Protein AF-A0A3B3IDF4-F1 (afdb_monomer_lite)

InterPro domains:
  IPR029357 Spermatogenesis-associated protein 7 [PF15244] (29-131)
  IPR029357 Spermatogenesis-associated protein 7 [PTHR14917] (29-187)

Organism: Oryzias latipes (NCBI:txid8090)

Structure (mmCIF, N/CA/C/O backbone):
data_AF-A0A3B3IDF4-F1
#
_entry.id   AF-A0A3B3IDF4-F1
#
loop_
_atom_site.group_PDB
_atom_site.id
_atom_site.type_symbol
_atom_site.label_atom_id
_atom_site.label_alt_id
_atom_site.label_comp_id
_atom_site.label_asym_id
_atom_site.label_entity_id
_atom_site.label_seq_id
_atom_site.pdbx_PDB_ins_code
_atom_site.Cartn_x
_atom_site.Cartn_y
_atom_site.Cartn_z
_atom_site.occupancy
_atom_site.B_iso_or_equiv
_atom_site.auth_seq_id
_atom_site.auth_comp_id
_atom_site.auth_asym_id
_atom_site.auth_atom_id
_atom_site.pdbx_PDB_model_num
ATOM 1 N N . MET A 1 1 ? -30.511 -24.462 45.447 1.00 38.00 1 MET A N 1
ATOM 2 C CA . MET A 1 1 ? -30.300 -23.175 46.145 1.00 38.00 1 MET A CA 1
ATOM 3 C C . MET A 1 1 ? -28.847 -23.154 46.586 1.00 38.00 1 MET A C 1
ATOM 5 O O . MET A 1 1 ? -28.510 -23.875 47.512 1.00 38.00 1 MET A O 1
ATOM 9 N N . SER A 1 2 ? -27.968 -22.481 45.840 1.00 35.25 2 SER A N 1
ATOM 10 C CA . SER A 1 2 ? -26.525 -22.486 46.115 1.00 35.25 2 SER A CA 1
ATOM 11 C C . SER A 1 2 ? -26.160 -21.213 46.875 1.00 35.25 2 SER A C 1
ATOM 13 O O . SER A 1 2 ? -26.518 -20.116 46.453 1.00 35.25 2 SER A O 1
ATOM 15 N N . CYS A 1 3 ? -25.545 -21.381 48.042 1.00 29.75 3 CYS A N 1
ATOM 16 C CA . CYS A 1 3 ? -25.297 -20.333 49.027 1.00 29.75 3 CYS A CA 1
ATOM 17 C C . CYS A 1 3 ? -24.262 -19.302 48.516 1.00 29.75 3 CYS A C 1
ATOM 19 O O . CYS A 1 3 ? -23.152 -19.705 48.161 1.00 29.75 3 CYS A O 1
ATOM 21 N N . PRO A 1 4 ? -24.538 -17.983 48.560 1.00 42.19 4 PRO A N 1
ATOM 22 C CA . PRO A 1 4 ? -23.576 -16.942 48.167 1.00 42.19 4 PRO A CA 1
ATOM 23 C C . PRO A 1 4 ? -22.336 -16.853 49.083 1.00 42.19 4 PRO A C 1
ATOM 25 O O . PRO A 1 4 ? -21.340 -16.236 48.717 1.00 42.19 4 PRO A O 1
ATOM 28 N N . ALA A 1 5 ? -22.343 -17.529 50.239 1.00 43.75 5 ALA A N 1
ATOM 29 C CA . ALA A 1 5 ? -21.214 -17.586 51.173 1.00 43.75 5 ALA A CA 1
ATOM 30 C C . ALA A 1 5 ? -19.982 -18.353 50.639 1.00 43.75 5 ALA A C 1
ATOM 32 O O . ALA A 1 5 ? -18.861 -18.105 51.082 1.00 43.75 5 ALA A O 1
ATOM 33 N N . PHE A 1 6 ? -20.155 -19.263 49.673 1.00 41.47 6 PHE A N 1
ATOM 34 C CA . PHE A 1 6 ? -19.041 -20.073 49.158 1.00 41.47 6 PHE A CA 1
ATOM 35 C C . PHE A 1 6 ? -18.147 -19.319 48.163 1.00 41.47 6 PHE A C 1
ATOM 37 O O . PHE A 1 6 ? -16.936 -19.531 48.152 1.00 41.47 6 PHE A O 1
ATOM 44 N N . LEU A 1 7 ? -18.708 -18.385 47.388 1.00 45.44 7 LEU A N 1
ATOM 45 C CA . LEU A 1 7 ? -17.938 -17.580 46.429 1.00 45.44 7 LEU A CA 1
ATOM 46 C C . LEU A 1 7 ? -17.019 -16.567 47.127 1.00 45.44 7 LEU A C 1
ATOM 48 O O . LEU A 1 7 ? -15.894 -16.344 46.683 1.00 45.44 7 LEU A O 1
ATOM 52 N N . VAL A 1 8 ? -17.444 -16.038 48.278 1.00 51.53 8 VAL A N 1
ATOM 53 C CA . VAL A 1 8 ? -16.621 -15.146 49.112 1.00 51.53 8 VAL A CA 1
ATOM 54 C C . VAL A 1 8 ? -15.438 -15.907 49.730 1.00 51.53 8 VAL A C 1
ATOM 56 O O . VAL A 1 8 ? -14.325 -15.389 49.782 1.00 51.53 8 VAL A O 1
ATOM 59 N N . SER A 1 9 ? -15.634 -17.173 50.119 1.00 43.44 9 SER A N 1
ATOM 60 C CA . SER A 1 9 ? -14.581 -18.013 50.713 1.00 43.44 9 SER A CA 1
ATOM 61 C C . SER A 1 9 ? -13.459 -18.391 49.730 1.00 43.44 9 SER A C 1
ATOM 63 O O . SER A 1 9 ? -12.308 -18.547 50.143 1.00 43.44 9 SER A O 1
ATOM 65 N N . CYS A 1 10 ? -13.761 -18.503 48.431 1.00 43.53 10 CYS A N 1
ATOM 66 C CA . CYS A 1 10 ? -12.761 -18.812 47.403 1.00 43.53 10 CYS A CA 1
ATOM 67 C C . CYS A 1 10 ? -11.895 -17.602 47.020 1.00 43.53 10 CYS A C 1
ATOM 69 O O . CYS A 1 10 ? -10.694 -17.767 46.818 1.00 43.53 10 CYS A O 1
ATOM 71 N N . LEU A 1 11 ? -12.458 -16.389 46.997 1.00 46.00 11 LEU A N 1
ATOM 72 C CA . LEU A 1 11 ? -11.703 -15.160 46.705 1.00 46.00 11 LEU A CA 1
ATOM 73 C C . LEU A 1 11 ? -10.761 -14.744 47.854 1.00 46.00 11 LEU A C 1
ATOM 75 O O . LEU A 1 11 ? -9.728 -14.126 47.616 1.00 46.00 11 LEU A O 1
ATOM 79 N N . LEU A 1 12 ? -11.055 -15.160 49.091 1.00 46.31 12 LEU A N 1
ATOM 80 C CA . LEU A 1 12 ? -10.248 -14.890 50.294 1.00 46.31 12 LEU A CA 1
ATOM 81 C C . LEU A 1 12 ? -8.994 -15.773 50.456 1.00 46.31 12 LEU A C 1
ATOM 83 O O . LEU A 1 12 ? -8.217 -15.554 51.385 1.00 46.31 12 LEU A O 1
ATOM 87 N N . LYS A 1 13 ? -8.778 -16.777 49.596 1.00 46.41 13 LYS A N 1
ATOM 88 C CA . LYS A 1 13 ? -7.632 -17.708 49.697 1.00 46.41 13 LYS A CA 1
ATOM 89 C C . LYS A 1 13 ? -6.514 -17.449 48.684 1.00 46.41 13 LYS A C 1
ATOM 91 O O . LYS A 1 13 ? -5.516 -18.166 48.706 1.00 46.41 13 LYS A O 1
ATOM 96 N N . HIS A 1 14 ? -6.648 -16.436 47.828 1.00 35.94 14 HIS A N 1
ATOM 97 C CA . HIS A 1 14 ? -5.631 -16.126 46.825 1.00 35.94 14 HIS A CA 1
ATOM 98 C C . HIS A 1 14 ? -4.492 -15.276 47.431 1.00 35.94 14 HIS A C 1
ATOM 100 O O . HIS A 1 14 ? -4.764 -14.267 48.088 1.00 35.94 14 HIS A O 1
ATOM 106 N N . PRO A 1 15 ? -3.210 -15.631 47.214 1.00 46.16 15 PRO A N 1
ATOM 107 C CA . PRO A 1 15 ? -2.059 -14.969 47.844 1.00 46.16 15 PRO A CA 1
ATOM 108 C C . PRO A 1 15 ? -1.920 -13.469 47.519 1.00 46.16 15 PRO A C 1
ATOM 110 O O . PRO A 1 15 ? -1.276 -12.747 48.279 1.00 46.16 15 PRO A O 1
ATOM 113 N N . ALA A 1 16 ? -2.574 -12.978 46.461 1.00 42.28 16 ALA A N 1
ATOM 114 C CA . ALA A 1 16 ? -2.578 -11.567 46.067 1.00 42.28 16 ALA A CA 1
ATOM 115 C C . ALA A 1 16 ? -3.358 -10.644 47.032 1.00 42.28 16 ALA A C 1
ATOM 117 O O . ALA A 1 16 ? -3.046 -9.461 47.144 1.00 42.28 16 ALA A O 1
ATOM 118 N N . TYR A 1 17 ? -4.324 -11.168 47.800 1.00 41.19 17 TYR A N 1
ATOM 119 C CA . TYR A 1 17 ? -5.148 -10.346 48.704 1.00 41.19 17 TYR A CA 1
ATOM 120 C C . TYR A 1 17 ? -4.449 -9.991 50.030 1.00 41.19 17 TYR A C 1
ATOM 122 O O . TYR A 1 17 ? -4.909 -9.134 50.786 1.00 41.19 17 TYR A O 1
ATOM 130 N N . ARG A 1 18 ? -3.307 -10.627 50.327 1.00 38.12 18 ARG A N 1
ATOM 131 C CA . ARG A 1 18 ? -2.596 -10.486 51.610 1.00 38.12 18 ARG A CA 1
ATOM 132 C C . ARG A 1 18 ? -1.875 -9.145 51.775 1.00 38.12 18 ARG A C 1
ATOM 134 O O . ARG A 1 18 ? -1.534 -8.777 52.894 1.00 38.12 18 ARG A O 1
ATOM 141 N N . VAL A 1 19 ? -1.660 -8.416 50.679 1.00 44.16 19 VAL A N 1
ATOM 142 C CA . VAL A 1 19 ? -0.999 -7.101 50.680 1.00 44.16 19 VAL A CA 1
ATOM 143 C C . VAL A 1 19 ? -1.978 -5.981 51.054 1.00 44.16 19 VAL A C 1
ATOM 145 O O . VAL A 1 19 ? -1.588 -5.021 51.711 1.00 44.16 19 VAL A O 1
ATOM 148 N N . TYR A 1 20 ? -3.270 -6.131 50.744 1.00 40.69 20 TYR A N 1
ATOM 149 C CA . TYR A 1 20 ? -4.283 -5.098 50.999 1.00 40.69 20 TYR A CA 1
ATOM 150 C C . TYR A 1 20 ? -4.772 -5.025 52.455 1.00 40.69 20 TYR A C 1
ATOM 152 O O . TYR A 1 20 ? -5.356 -4.020 52.860 1.00 40.69 20 TYR A O 1
ATOM 160 N N . GLN A 1 21 ? -4.525 -6.057 53.266 1.00 39.22 21 GLN A N 1
ATOM 161 C CA . GLN A 1 21 ? -5.026 -6.126 54.643 1.00 39.22 21 GLN A CA 1
ATOM 162 C C . GLN A 1 21 ? -4.091 -5.473 55.682 1.00 39.22 21 GLN A C 1
ATOM 164 O O . GLN A 1 21 ? -4.492 -5.307 56.830 1.00 39.22 21 GLN A O 1
ATOM 169 N N . SER A 1 22 ? -2.867 -5.066 55.309 1.00 36.06 22 SER A N 1
ATOM 170 C CA . SER A 1 22 ? -1.910 -4.453 56.252 1.00 36.06 22 SER A CA 1
ATOM 171 C C . SER A 1 22 ? -2.145 -2.958 56.512 1.00 36.06 22 SER A C 1
ATOM 173 O O . SER A 1 22 ? -1.637 -2.434 57.500 1.00 36.06 22 SER A O 1
ATOM 175 N N . LEU A 1 23 ? -2.923 -2.276 55.662 1.00 44.19 23 LEU A N 1
ATOM 176 C CA . LEU A 1 23 ? -3.120 -0.820 55.720 1.00 44.19 23 LEU A CA 1
ATOM 177 C C . LEU A 1 23 ? -4.529 -0.377 56.139 1.00 44.19 23 LEU A C 1
ATOM 179 O O . LEU A 1 23 ? -4.729 0.804 56.393 1.00 44.19 23 LEU A O 1
ATOM 183 N N . ASN A 1 24 ? -5.490 -1.294 56.278 1.00 37.81 24 ASN A N 1
ATOM 184 C CA . ASN A 1 24 ? -6.854 -0.971 56.709 1.00 37.81 24 ASN A CA 1
ATOM 185 C C . ASN A 1 24 ? -7.277 -1.865 57.876 1.00 37.81 24 ASN A C 1
ATOM 187 O O . ASN A 1 24 ? -8.026 -2.829 57.723 1.00 37.81 24 ASN A O 1
ATOM 191 N N . CYS A 1 25 ? -6.785 -1.524 59.066 1.00 34.66 25 CYS A N 1
ATOM 192 C CA . CYS A 1 25 ? -7.287 -2.068 60.320 1.00 34.66 25 CYS A CA 1
ATOM 193 C C . CYS A 1 25 ? -8.643 -1.405 60.623 1.00 34.66 25 CYS A C 1
ATOM 195 O O . CYS A 1 25 ? -8.711 -0.386 61.303 1.00 34.66 25 CYS A O 1
ATOM 197 N N . VAL A 1 26 ? -9.722 -1.950 60.061 1.00 38.19 26 VAL A N 1
ATOM 198 C CA . VAL A 1 26 ? -11.096 -1.616 60.457 1.00 38.19 26 VAL A CA 1
ATOM 199 C C . VAL A 1 26 ? -11.726 -2.890 60.992 1.00 38.19 26 VAL A C 1
ATOM 201 O O . VAL A 1 26 ? -12.181 -3.754 60.245 1.00 38.19 26 VAL A O 1
ATOM 204 N N . THR A 1 27 ? -11.696 -3.035 62.312 1.00 35.91 27 THR A N 1
ATOM 205 C CA . THR A 1 27 ? -12.478 -4.047 63.016 1.00 35.91 27 THR A CA 1
ATOM 206 C C . THR A 1 27 ? -13.915 -3.551 63.102 1.00 35.91 27 THR A C 1
ATOM 208 O O . THR A 1 27 ? -14.181 -2.558 63.776 1.00 35.91 27 THR A O 1
ATOM 211 N N . TRP A 1 28 ? -14.844 -4.230 62.431 1.00 29.06 28 TRP A N 1
ATOM 212 C CA . TRP A 1 28 ? -16.268 -4.047 62.697 1.00 29.06 28 TRP A CA 1
ATOM 213 C C . TRP A 1 28 ? -16.569 -4.638 64.078 1.00 29.06 28 TRP A C 1
ATOM 215 O O . TRP A 1 28 ? -16.553 -5.853 64.256 1.00 29.06 28 TRP A O 1
ATOM 225 N N . THR A 1 29 ? -16.773 -3.776 65.070 1.00 34.22 29 THR A N 1
ATOM 226 C CA . THR A 1 29 ? -17.365 -4.147 66.359 1.00 34.22 29 THR A CA 1
ATOM 227 C C . THR A 1 29 ? -18.880 -4.059 66.235 1.00 34.22 29 THR A C 1
ATOM 229 O O . THR A 1 29 ? -19.434 -2.963 66.162 1.00 34.22 29 THR A O 1
ATOM 232 N N . GLU A 1 30 ? -19.549 -5.209 66.196 1.00 34.59 30 GLU A N 1
ATOM 233 C CA . GLU A 1 30 ? -20.992 -5.303 66.415 1.00 34.59 30 GLU A CA 1
ATOM 234 C C . GLU A 1 30 ? -21.252 -5.460 67.919 1.00 34.59 30 GLU A C 1
ATOM 236 O O . GLU A 1 30 ? -20.940 -6.496 68.504 1.00 34.59 30 GLU A O 1
ATOM 241 N N . ASP A 1 31 ? -21.830 -4.435 68.550 1.00 32.19 31 ASP A N 1
ATOM 242 C CA . ASP A 1 31 ? -22.326 -4.518 69.925 1.00 32.19 31 ASP A CA 1
ATOM 243 C C . ASP A 1 31 ? -23.833 -4.813 69.943 1.00 32.19 31 ASP A C 1
ATOM 245 O O . ASP A 1 31 ? -24.650 -3.957 69.591 1.00 32.19 31 ASP A O 1
ATOM 249 N N . LYS A 1 32 ? -24.210 -5.984 70.477 1.00 30.41 32 LYS A N 1
ATOM 250 C CA . LYS A 1 32 ? -25.180 -6.059 71.585 1.00 30.41 32 LYS A CA 1
ATOM 251 C C . LYS A 1 32 ? -25.160 -7.412 72.313 1.00 30.41 32 LYS A C 1
ATOM 253 O O . LYS A 1 32 ? -25.608 -8.421 71.788 1.00 30.41 32 LYS A O 1
ATOM 258 N N . ALA A 1 33 ? -24.717 -7.310 73.570 1.00 35.72 33 ALA A N 1
ATOM 259 C CA . ALA A 1 33 ? -24.992 -8.125 74.757 1.00 35.72 33 ALA A CA 1
ATOM 260 C C . ALA A 1 33 ? -24.702 -9.639 74.701 1.00 35.72 33 ALA A C 1
ATOM 262 O O . ALA A 1 33 ? -25.440 -10.396 74.084 1.00 35.72 33 ALA A O 1
ATOM 263 N N . ASN A 1 34 ? -23.673 -10.073 75.449 1.00 32.88 34 ASN A N 1
ATOM 264 C CA . ASN A 1 34 ? -23.771 -10.963 76.624 1.00 32.88 34 ASN A CA 1
ATOM 265 C C . ASN A 1 34 ? -22.401 -11.044 77.347 1.00 32.88 34 ASN A C 1
ATOM 267 O O . ASN A 1 34 ? -21.353 -11.019 76.712 1.00 32.88 34 ASN A O 1
ATOM 271 N N . ASN A 1 35 ? -22.436 -11.090 78.684 1.00 30.03 35 ASN A N 1
ATOM 272 C CA . ASN A 1 35 ? -21.323 -11.033 79.651 1.00 30.03 35 ASN A CA 1
ATOM 273 C C . ASN A 1 35 ? -20.046 -11.839 79.311 1.00 30.03 35 ASN A C 1
ATOM 275 O O . ASN A 1 35 ? -20.141 -13.005 78.938 1.00 30.03 35 ASN A O 1
ATOM 279 N N . THR A 1 36 ? -18.864 -11.291 79.653 1.00 31.38 36 THR A N 1
ATOM 280 C CA . THR A 1 36 ? -17.928 -11.766 80.719 1.00 31.38 36 THR A CA 1
ATOM 281 C C . THR A 1 36 ? -16.468 -11.345 80.428 1.00 31.38 36 THR A C 1
ATOM 283 O O . THR A 1 36 ? -15.809 -11.891 79.558 1.00 31.38 36 THR A O 1
ATOM 286 N N . HIS A 1 37 ? -15.989 -10.352 81.184 1.00 30.70 37 HIS A N 1
ATOM 287 C CA . HIS A 1 37 ? -14.655 -10.183 81.797 1.00 30.70 37 HIS A CA 1
ATOM 288 C C . HIS A 1 37 ? -13.363 -10.763 81.136 1.00 30.70 37 HIS A C 1
ATOM 290 O O . HIS A 1 37 ? -13.136 -11.967 81.126 1.00 30.70 37 HIS A O 1
ATOM 296 N N .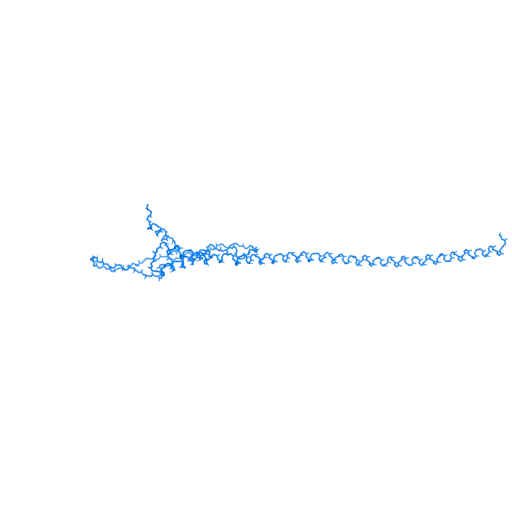 LEU A 1 38 ? -12.442 -9.826 80.830 1.00 30.33 38 LEU A N 1
ATOM 297 C CA . LEU A 1 38 ? -10.961 -9.892 80.734 1.00 30.33 38 LEU A CA 1
ATOM 298 C C . LEU A 1 38 ? -10.268 -10.661 79.591 1.00 30.33 38 LEU A C 1
ATOM 300 O O . LEU A 1 38 ? -10.267 -11.882 79.539 1.00 30.33 38 LEU A O 1
ATOM 304 N N . SER A 1 39 ? -9.412 -9.952 78.845 1.00 28.81 39 SER A N 1
ATOM 305 C CA . SER A 1 39 ? -7.973 -9.759 79.152 1.00 28.81 39 SER A CA 1
ATOM 306 C C . SER A 1 39 ? -7.142 -9.751 77.871 1.00 28.81 39 SER A C 1
ATOM 308 O O . SER A 1 39 ? -7.177 -10.696 77.086 1.00 28.81 39 SER A O 1
ATOM 310 N N . GLY A 1 40 ? -6.340 -8.704 77.682 1.00 36.41 40 GLY A N 1
ATOM 311 C CA . GLY A 1 40 ? -5.372 -8.647 76.594 1.00 36.41 40 GLY A CA 1
ATOM 312 C C . GLY A 1 40 ? -4.284 -9.712 76.722 1.00 36.41 40 GLY A C 1
ATOM 313 O O . GLY A 1 40 ? -3.900 -10.091 77.828 1.00 36.41 40 GLY A O 1
ATOM 314 N N . ARG A 1 41 ? -3.720 -10.132 75.585 1.00 30.64 41 ARG A N 1
ATOM 315 C CA . ARG A 1 41 ? -2.321 -10.571 75.514 1.00 30.64 41 ARG A CA 1
ATOM 316 C C . ARG A 1 41 ? -1.784 -10.577 74.084 1.00 30.64 41 ARG A C 1
ATOM 318 O O . ARG A 1 41 ? -2.256 -11.278 73.200 1.00 30.64 41 ARG A O 1
ATOM 325 N N . LEU A 1 42 ? -0.741 -9.767 73.948 1.00 45.19 42 LEU A N 1
ATOM 326 C CA . LEU A 1 42 ? 0.397 -9.848 73.043 1.00 45.19 42 LEU A CA 1
ATOM 327 C C . LEU A 1 42 ? 0.810 -11.292 72.701 1.00 45.19 42 LEU A C 1
ATOM 329 O O . LEU A 1 42 ? 1.111 -12.063 73.610 1.00 45.19 42 LEU A O 1
ATOM 333 N N . CYS A 1 43 ? 0.990 -11.587 71.410 1.00 29.06 43 CYS A N 1
ATOM 334 C CA . CYS A 1 43 ? 1.795 -12.721 70.949 1.00 29.06 43 CYS A CA 1
ATOM 335 C C . CYS A 1 43 ? 2.911 -12.228 70.021 1.00 29.06 43 CYS A C 1
ATOM 337 O O . CYS A 1 43 ? 2.704 -11.882 68.861 1.00 29.06 43 CYS A O 1
ATOM 339 N N . ARG A 1 44 ? 4.111 -12.172 70.605 1.00 34.12 44 ARG A N 1
ATOM 340 C CA . ARG A 1 44 ? 5.414 -12.136 69.933 1.00 34.12 44 ARG A CA 1
ATOM 341 C C . ARG A 1 44 ? 5.711 -13.491 69.267 1.00 34.12 44 ARG A C 1
ATOM 343 O O . ARG A 1 44 ? 5.082 -14.486 69.612 1.00 34.12 44 ARG A O 1
ATOM 350 N N . THR A 1 45 ? 6.811 -13.495 68.499 1.00 28.17 45 THR A N 1
ATOM 351 C CA . THR A 1 45 ? 7.678 -14.616 68.044 1.00 28.17 45 THR A CA 1
ATOM 352 C C . THR A 1 45 ? 7.455 -15.080 66.597 1.00 28.17 45 THR A C 1
ATOM 354 O O . THR A 1 45 ? 6.320 -15.170 66.165 1.00 28.17 45 THR A O 1
ATOM 357 N N . THR A 1 46 ? 8.448 -15.378 65.747 1.00 29.16 46 THR A N 1
ATOM 358 C CA . THR A 1 46 ? 9.922 -15.207 65.706 1.00 29.16 46 THR A CA 1
ATOM 359 C C . THR A 1 46 ? 10.385 -15.563 64.277 1.00 29.16 46 THR A C 1
ATOM 361 O O . THR A 1 46 ? 9.909 -16.552 63.742 1.00 29.16 46 THR A O 1
ATOM 364 N N . LYS A 1 47 ? 11.356 -14.804 63.737 1.00 42.22 47 LYS A N 1
ATOM 365 C CA . LYS A 1 47 ? 12.479 -15.200 62.843 1.00 42.22 47 LYS A CA 1
ATOM 366 C C . LYS A 1 47 ? 12.207 -16.120 61.629 1.00 42.22 47 LYS A C 1
ATOM 368 O O . LYS A 1 47 ? 12.011 -17.312 61.799 1.00 42.22 47 LYS A O 1
ATOM 373 N N . SER A 1 48 ? 12.474 -15.629 60.417 1.00 29.95 48 SER A N 1
ATOM 374 C CA . SER A 1 48 ? 13.719 -15.950 59.686 1.00 29.95 48 SER A CA 1
ATOM 375 C C . SER A 1 48 ? 13.767 -15.210 58.345 1.00 29.95 48 SER A C 1
ATOM 377 O O . SER A 1 48 ? 12.748 -15.040 57.683 1.00 29.95 48 SER A O 1
ATOM 379 N N . ARG A 1 49 ? 14.959 -14.733 57.997 1.00 40.47 49 ARG A N 1
ATOM 380 C CA . ARG A 1 49 ? 15.301 -13.854 56.877 1.00 40.47 49 ARG A CA 1
ATOM 381 C C . ARG A 1 49 ? 16.104 -14.656 55.840 1.00 40.47 49 ARG A C 1
ATOM 383 O O . ARG A 1 49 ? 16.849 -15.548 56.229 1.00 40.47 49 ARG A O 1
ATOM 390 N N . ASP A 1 50 ? 15.991 -14.228 54.584 1.00 33.84 50 ASP A N 1
ATOM 391 C CA . ASP A 1 50 ? 16.984 -14.315 53.496 1.00 33.84 50 ASP A CA 1
ATOM 392 C C . ASP A 1 50 ? 17.176 -15.652 52.734 1.00 33.84 50 ASP A C 1
ATOM 394 O O . ASP A 1 50 ? 17.778 -16.589 53.240 1.00 33.84 50 ASP A O 1
ATOM 398 N N . CYS A 1 51 ? 16.760 -15.662 51.455 1.00 36.56 51 CYS A N 1
ATOM 399 C CA . CYS A 1 51 ? 17.378 -16.352 50.298 1.00 36.56 51 CYS A CA 1
ATOM 400 C C . CYS A 1 51 ? 17.034 -15.504 49.046 1.00 36.56 51 CYS A C 1
ATOM 402 O O . CYS A 1 51 ? 15.915 -15.572 48.550 1.00 36.56 51 CYS A O 1
ATOM 404 N N . LEU A 1 52 ? 17.790 -14.446 48.738 1.00 36.72 52 LEU A N 1
ATOM 405 C CA . LEU A 1 52 ? 18.839 -14.411 47.703 1.00 36.72 52 LEU A CA 1
ATOM 406 C C . LEU A 1 52 ? 18.382 -14.823 46.286 1.00 36.72 52 LEU A C 1
ATOM 408 O O . LEU A 1 52 ? 18.332 -15.996 45.938 1.00 36.72 52 LEU A O 1
ATOM 412 N N . PHE A 1 53 ? 18.076 -13.785 45.500 1.00 39.31 53 PHE A N 1
ATOM 413 C CA . PHE A 1 53 ? 18.520 -13.527 44.121 1.00 39.31 53 PHE A CA 1
ATOM 414 C C . PHE A 1 53 ? 19.629 -14.464 43.607 1.00 39.31 53 PHE A C 1
ATOM 416 O O . PHE A 1 53 ? 20.670 -14.501 44.249 1.00 39.31 53 PHE A O 1
ATOM 423 N N . GLU A 1 54 ? 19.427 -15.144 42.463 1.00 29.17 54 GLU A N 1
ATOM 424 C CA . GLU A 1 54 ? 20.426 -15.238 41.374 1.00 29.17 54 GLU A CA 1
ATOM 425 C C . GLU A 1 54 ? 19.883 -15.982 40.123 1.00 29.17 54 GLU A C 1
ATOM 427 O O . GLU A 1 54 ? 19.572 -17.169 40.164 1.00 29.17 54 GLU A O 1
ATOM 432 N N . SER A 1 55 ? 19.862 -15.253 39.000 1.00 37.56 55 SER A N 1
ATOM 433 C CA . SER A 1 55 ? 20.091 -15.687 37.609 1.00 37.56 55 SER A CA 1
ATOM 434 C C . SER A 1 55 ? 19.162 -16.674 36.870 1.00 37.56 55 SER A C 1
ATOM 436 O O . SER A 1 55 ? 19.186 -17.881 37.086 1.00 37.56 55 SER A O 1
ATOM 438 N N . LEU A 1 56 ? 18.552 -16.169 35.783 1.00 35.44 56 LEU A N 1
ATOM 439 C CA . LEU A 1 56 ? 18.904 -16.606 34.417 1.00 35.44 56 LEU A CA 1
ATOM 440 C C . LEU A 1 56 ? 18.382 -15.622 33.353 1.00 35.44 56 LEU A C 1
ATOM 442 O O . LEU A 1 56 ? 17.232 -15.664 32.927 1.00 35.44 56 LEU A O 1
ATOM 446 N N . SER A 1 57 ? 19.286 -14.759 32.892 1.00 43.47 57 SER A N 1
ATOM 447 C CA . SER A 1 57 ? 19.167 -14.030 31.629 1.00 43.47 57 SER A CA 1
ATOM 448 C C . SER A 1 57 ? 19.472 -14.961 30.453 1.00 43.47 57 SER A C 1
ATOM 450 O O . SER A 1 57 ? 20.455 -15.704 30.499 1.00 43.47 57 SER A O 1
ATOM 452 N N . LYS A 1 58 ? 18.719 -14.854 29.350 1.00 35.28 58 LYS A N 1
ATOM 453 C CA . LYS A 1 58 ? 19.199 -15.264 28.020 1.00 35.28 58 LYS A CA 1
ATOM 454 C C . LYS A 1 58 ? 18.561 -14.442 26.888 1.00 35.28 58 LYS A C 1
ATOM 456 O O . LYS A 1 58 ? 17.392 -14.606 26.581 1.00 35.28 58 LYS A O 1
ATOM 461 N N . ALA A 1 59 ? 19.412 -13.579 26.327 1.00 32.72 59 ALA A N 1
ATOM 462 C CA . ALA A 1 59 ? 19.604 -13.176 24.927 1.00 32.72 59 ALA A CA 1
ATOM 463 C C . ALA A 1 59 ? 18.412 -12.821 24.000 1.00 32.72 59 ALA A C 1
ATOM 465 O O . ALA A 1 59 ? 17.557 -13.642 23.687 1.00 32.72 59 ALA A O 1
ATOM 466 N N . SER A 1 60 ? 18.519 -11.592 23.474 1.00 42.88 60 SER A N 1
ATOM 467 C CA . SER A 1 60 ? 17.854 -10.947 22.322 1.00 42.88 60 SER A CA 1
ATOM 468 C C . SER A 1 60 ? 17.983 -11.737 20.996 1.00 42.88 60 SER A C 1
ATOM 470 O O . SER A 1 60 ? 18.960 -12.475 20.836 1.00 42.88 60 SER A O 1
ATOM 472 N N . PRO A 1 61 ? 17.034 -11.593 20.044 1.00 44.62 61 PRO A N 1
ATOM 473 C CA . PRO A 1 61 ? 17.202 -10.577 18.996 1.00 44.62 61 PRO A CA 1
ATOM 474 C C . PRO A 1 61 ? 15.952 -9.714 18.748 1.00 44.62 61 PRO A C 1
ATOM 476 O O . PRO A 1 61 ? 14.813 -10.142 18.931 1.00 44.62 61 PRO A O 1
ATOM 479 N N . GLU A 1 62 ? 16.208 -8.481 18.311 1.00 48.25 62 GLU A N 1
ATOM 480 C CA . GLU A 1 62 ? 15.226 -7.505 17.846 1.00 48.25 62 GLU A CA 1
ATOM 481 C C . GLU A 1 62 ? 14.472 -8.026 16.616 1.00 48.25 62 GLU A C 1
ATOM 483 O O . GLU A 1 62 ? 15.034 -8.131 15.530 1.00 48.25 62 GLU A O 1
ATOM 488 N N . ASP A 1 63 ? 13.179 -8.286 16.793 1.00 37.31 63 ASP A N 1
ATOM 489 C CA . ASP A 1 63 ? 12.195 -8.302 15.719 1.00 37.31 63 ASP A CA 1
ATOM 490 C C . ASP A 1 63 ? 11.120 -7.287 16.085 1.00 37.31 63 ASP A C 1
ATOM 492 O O . ASP A 1 63 ? 10.539 -7.332 17.173 1.00 37.31 63 ASP A O 1
ATOM 496 N N . ASN A 1 64 ? 10.887 -6.356 15.165 1.00 48.94 64 ASN A N 1
ATOM 497 C CA . ASN A 1 64 ? 9.969 -5.229 15.274 1.00 48.94 64 ASN A CA 1
ATOM 498 C C . ASN A 1 64 ? 8.517 -5.719 15.393 1.00 48.94 64 ASN A C 1
ATOM 500 O O . ASN A 1 64 ? 7.736 -5.667 14.445 1.00 48.94 64 ASN A O 1
ATOM 504 N N . LYS A 1 65 ? 8.147 -6.227 16.566 1.00 38.56 65 LYS A N 1
ATOM 505 C CA . LYS A 1 65 ? 6.763 -6.461 16.958 1.00 38.56 65 LYS A CA 1
ATOM 506 C C . LYS A 1 65 ? 6.207 -5.107 17.352 1.00 38.56 65 LYS A C 1
ATOM 508 O O . LYS A 1 65 ? 6.687 -4.500 18.305 1.00 38.56 65 LYS A O 1
ATOM 513 N N . SER A 1 66 ? 5.228 -4.628 16.588 1.00 38.31 66 SER A N 1
ATOM 514 C CA . SER A 1 66 ? 4.387 -3.484 16.939 1.00 38.31 66 SER A CA 1
ATOM 515 C C . SER A 1 66 ? 4.137 -3.483 18.448 1.00 38.31 66 SER A C 1
ATOM 517 O O . SER A 1 66 ? 3.503 -4.410 18.961 1.00 38.31 66 SER A O 1
ATOM 519 N N . ALA A 1 67 ? 4.678 -2.487 19.148 1.00 42.03 67 ALA A N 1
ATOM 520 C CA . ALA A 1 67 ? 4.831 -2.455 20.604 1.00 42.03 67 ALA A CA 1
ATOM 521 C C . ALA A 1 67 ? 3.506 -2.393 21.399 1.00 42.03 67 ALA A C 1
ATOM 523 O O . ALA A 1 67 ? 3.505 -1.995 22.554 1.00 42.03 67 ALA A O 1
ATOM 524 N N . PHE A 1 68 ? 2.376 -2.767 20.794 1.00 49.16 68 PHE A N 1
ATOM 525 C CA . PHE A 1 68 ? 1.037 -2.643 21.366 1.00 49.16 68 PHE A CA 1
ATOM 526 C C . PHE A 1 68 ? 0.085 -3.817 21.074 1.00 49.16 68 PHE A C 1
ATOM 528 O O . PHE A 1 68 ? -1.117 -3.698 21.290 1.00 49.16 68 PHE A O 1
ATOM 535 N N . SER A 1 69 ? 0.593 -4.977 20.638 1.00 52.38 69 SER A N 1
ATOM 536 C CA . SER A 1 69 ? -0.214 -6.215 20.544 1.00 52.38 69 SER A CA 1
ATOM 537 C C . SER A 1 69 ? 0.171 -7.281 21.581 1.00 52.38 69 SER A C 1
ATOM 539 O O . SER A 1 69 ? -0.127 -8.462 21.414 1.00 52.38 69 SER A O 1
ATOM 541 N N . GLN A 1 70 ? 0.820 -6.871 22.664 1.00 51.94 70 GLN A N 1
ATOM 542 C CA . GLN A 1 70 ? 0.944 -7.667 23.879 1.00 51.94 70 GLN A CA 1
ATOM 543 C C . GLN A 1 70 ? 0.641 -6.732 25.043 1.00 51.94 70 GLN A C 1
ATOM 545 O O . GLN A 1 70 ? 1.542 -6.270 25.731 1.00 51.94 70 GLN A O 1
ATOM 550 N N . VAL A 1 71 ? -0.645 -6.418 25.233 1.00 60.25 71 VAL A N 1
ATOM 551 C CA . VAL A 1 71 ? -1.091 -6.040 26.578 1.00 60.25 71 VAL A CA 1
ATOM 552 C C . VAL A 1 71 ? -0.701 -7.227 27.450 1.00 60.25 71 VAL A C 1
ATOM 554 O O . VAL A 1 71 ? -1.073 -8.363 27.139 1.00 60.25 71 VAL A O 1
ATOM 557 N N . SER A 1 72 ? 0.166 -6.999 28.433 1.00 75.81 72 SER A N 1
ATOM 558 C CA . SER A 1 72 ? 0.586 -8.083 29.310 1.00 75.81 72 SER A CA 1
ATOM 559 C C . SER A 1 72 ? -0.626 -8.559 30.112 1.00 75.81 72 SER A C 1
ATOM 561 O O . SER A 1 72 ? -1.587 -7.809 30.302 1.00 75.81 72 SER A O 1
ATOM 563 N N . ALA A 1 73 ? -0.607 -9.807 30.578 1.00 78.94 73 ALA A N 1
ATOM 564 C CA . ALA A 1 73 ? -1.708 -10.325 31.389 1.00 78.94 73 ALA A CA 1
ATOM 565 C C . ALA A 1 73 ? -1.962 -9.434 32.623 1.00 78.94 73 ALA A C 1
ATOM 567 O O . ALA A 1 73 ? -3.105 -9.242 33.027 1.00 78.94 73 ALA A O 1
ATOM 568 N N . GLU A 1 74 ? -0.902 -8.828 33.166 1.00 75.00 74 GLU A N 1
ATOM 569 C CA . GLU A 1 74 ? -0.971 -7.884 34.281 1.00 75.00 74 GLU A CA 1
ATOM 570 C C . GLU A 1 74 ? -1.689 -6.578 33.907 1.00 75.00 74 GLU A C 1
ATOM 572 O O . GLU A 1 74 ? -2.472 -6.052 34.694 1.00 75.00 74 GLU A O 1
ATOM 577 N N . GLU A 1 75 ? -1.452 -6.041 32.710 1.00 77.44 75 GLU A N 1
ATOM 578 C CA . GLU A 1 75 ? -2.082 -4.795 32.262 1.00 77.44 75 GLU A CA 1
ATOM 579 C C . GLU A 1 75 ? -3.559 -5.002 31.890 1.00 77.44 75 GLU A C 1
ATOM 581 O O . GLU A 1 75 ? -4.403 -4.147 32.165 1.00 77.44 75 GLU A O 1
ATOM 586 N N . GLU A 1 76 ? -3.906 -6.183 31.371 1.00 79.06 76 GLU A N 1
ATOM 587 C CA . GLU A 1 76 ? -5.298 -6.600 31.184 1.00 79.06 76 GLU A CA 1
ATOM 588 C C . GLU A 1 76 ? -6.030 -6.743 32.529 1.00 79.06 76 GLU A C 1
ATOM 590 O O . GLU A 1 76 ? -7.146 -6.242 32.694 1.00 79.06 76 GLU A O 1
ATOM 595 N N . GLU A 1 77 ? -5.38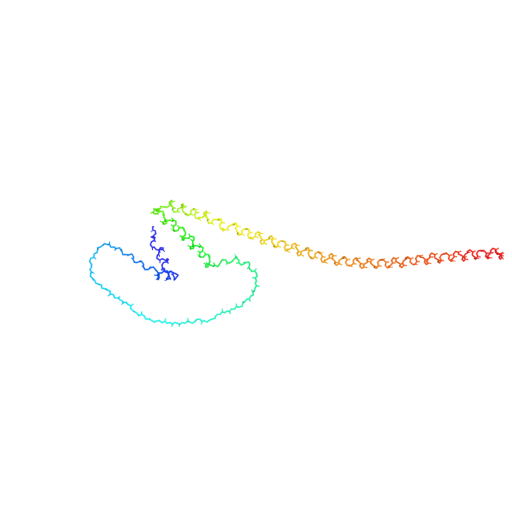4 -7.356 33.524 1.00 84.88 77 GLU A N 1
ATOM 596 C CA . GLU A 1 77 ? -5.921 -7.486 34.881 1.00 84.88 77 GLU A CA 1
ATOM 597 C C . GLU A 1 77 ? -6.182 -6.116 35.524 1.00 84.88 77 GLU A C 1
ATOM 599 O O . GLU A 1 77 ? -7.250 -5.899 36.103 1.00 84.88 77 GLU A O 1
ATOM 604 N N . LEU A 1 78 ? -5.265 -5.157 35.364 1.00 86.31 78 LEU A N 1
ATOM 605 C CA . LEU A 1 78 ? -5.450 -3.789 35.855 1.00 86.31 78 LEU A CA 1
ATOM 606 C C . LEU A 1 78 ? -6.671 -3.105 35.226 1.00 86.31 78 LEU A C 1
ATOM 608 O O . LEU A 1 78 ? -7.438 -2.459 35.945 1.00 86.31 78 LEU A O 1
ATOM 612 N N . MET A 1 79 ? -6.906 -3.295 33.925 1.00 84.00 79 MET A N 1
ATOM 613 C CA . MET A 1 79 ? -8.099 -2.764 33.257 1.00 84.00 79 MET A CA 1
ATOM 614 C C . MET A 1 79 ? -9.393 -3.390 33.798 1.00 84.00 79 MET A C 1
ATOM 616 O O . MET A 1 79 ? -10.370 -2.674 34.045 1.00 84.00 79 MET A O 1
ATOM 620 N N . TYR A 1 80 ? -9.416 -4.708 34.038 1.00 88.50 80 TYR A N 1
ATOM 621 C CA . TYR A 1 80 ? -10.574 -5.362 34.660 1.00 88.50 80 TYR A CA 1
ATOM 622 C C . TYR A 1 80 ? -10.825 -4.847 36.079 1.00 88.50 80 TYR A C 1
ATOM 624 O O . TYR A 1 80 ? -11.973 -4.589 36.451 1.00 88.50 80 TYR A O 1
ATOM 632 N N . LEU A 1 81 ? -9.768 -4.664 36.871 1.00 93.12 81 LEU A N 1
ATOM 633 C CA . LEU A 1 81 ? -9.872 -4.148 38.234 1.00 93.12 81 LEU A CA 1
ATOM 634 C C . LEU A 1 81 ? -10.369 -2.700 38.263 1.00 93.12 81 LEU A C 1
ATOM 636 O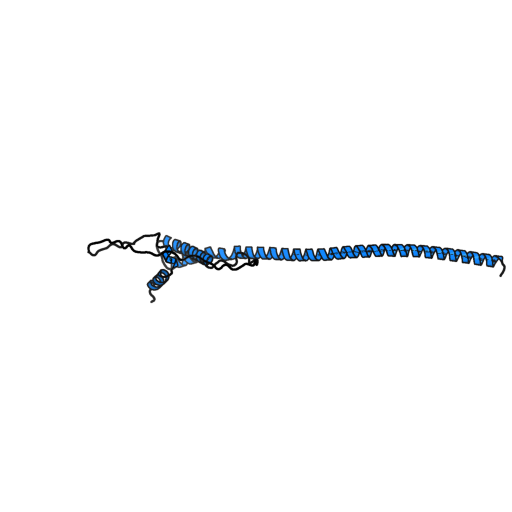 O . LEU A 1 81 ? -11.206 -2.360 39.103 1.00 93.12 81 LEU A O 1
ATOM 640 N N . GLU A 1 82 ? -9.916 -1.855 37.338 1.00 89.88 82 GLU A N 1
ATOM 641 C CA . GLU A 1 82 ? -10.415 -0.487 37.193 1.00 89.88 82 GLU A CA 1
ATOM 642 C C . GLU A 1 82 ? -11.911 -0.475 36.845 1.00 89.88 82 GLU A C 1
ATOM 644 O O . GLU A 1 82 ? -12.693 0.225 37.498 1.00 89.88 82 GLU A O 1
ATOM 649 N N . PHE A 1 83 ? -12.328 -1.303 35.883 1.00 90.12 83 PHE A N 1
ATOM 650 C CA . PHE A 1 83 ? -13.730 -1.444 35.492 1.00 90.12 83 PHE A CA 1
ATOM 651 C C . PHE A 1 83 ? -14.609 -1.900 36.664 1.00 90.12 83 PHE A C 1
ATOM 653 O O . PHE A 1 83 ? -15.611 -1.253 36.983 1.00 90.12 83 PHE A O 1
ATOM 660 N N . ILE A 1 84 ? -14.213 -2.971 37.360 1.00 92.31 84 ILE A N 1
ATOM 661 C CA . ILE A 1 84 ? -14.946 -3.491 38.522 1.00 92.31 84 ILE A CA 1
ATOM 662 C C . ILE A 1 84 ? -14.996 -2.438 39.635 1.00 92.31 84 ILE A C 1
ATOM 664 O O . ILE A 1 84 ? -16.046 -2.250 40.252 1.00 92.31 84 ILE A O 1
ATOM 668 N N . SER A 1 85 ? -13.902 -1.710 39.872 1.00 94.88 85 SER A N 1
ATOM 669 C CA . SER A 1 85 ? -13.845 -0.617 40.851 1.00 94.88 85 SER A CA 1
ATOM 670 C C . SER A 1 85 ? -14.836 0.499 40.512 1.00 94.88 85 SER A C 1
ATOM 672 O O . SER A 1 85 ? -15.586 0.937 41.386 1.00 94.88 85 SER A O 1
ATOM 674 N N . ALA A 1 86 ? -14.895 0.934 39.251 1.00 92.06 86 ALA A N 1
ATOM 675 C CA . ALA A 1 86 ? -15.814 1.974 38.794 1.00 92.06 86 ALA A CA 1
ATOM 676 C C . ALA A 1 86 ? -17.287 1.545 38.904 1.00 92.06 86 ALA A C 1
ATOM 678 O O . ALA A 1 86 ? -18.103 2.285 39.461 1.00 92.06 86 ALA A O 1
ATOM 679 N N . VAL A 1 87 ? -17.613 0.332 38.448 1.00 92.81 87 VAL A N 1
ATOM 680 C CA . VAL A 1 87 ? -18.962 -0.249 38.552 1.00 92.81 87 VAL A CA 1
ATOM 681 C C . VAL A 1 87 ? -19.382 -0.379 40.014 1.00 92.81 87 VAL A C 1
ATOM 683 O O . VAL A 1 87 ? -20.479 0.033 40.387 1.00 92.81 87 VAL A O 1
ATOM 686 N N . THR A 1 88 ? -18.499 -0.899 40.867 1.00 93.12 88 THR A N 1
ATOM 687 C CA . THR A 1 88 ? -18.802 -1.115 42.288 1.00 93.12 88 THR A CA 1
ATOM 688 C C . THR A 1 88 ? -19.021 0.209 43.015 1.00 93.12 88 THR A C 1
ATOM 690 O O . THR A 1 88 ? -19.969 0.330 43.789 1.00 93.12 88 THR A O 1
ATOM 693 N N . LYS A 1 89 ? -18.212 1.239 42.731 1.00 94.50 89 LYS A N 1
ATOM 694 C CA . LYS A 1 89 ? -18.421 2.592 43.273 1.00 94.50 89 LYS A CA 1
ATOM 695 C C . LYS A 1 89 ? -19.779 3.167 42.860 1.00 94.50 89 LYS A C 1
ATOM 697 O O . LYS A 1 89 ? -20.476 3.715 43.710 1.00 94.50 89 LYS A O 1
ATOM 702 N N . ASP A 1 90 ? -20.177 3.011 41.595 1.00 93.50 90 ASP A N 1
ATOM 703 C CA . ASP A 1 90 ? -21.481 3.480 41.099 1.00 93.50 90 ASP A CA 1
ATOM 704 C C . ASP A 1 90 ? -22.636 2.748 41.809 1.00 93.50 90 ASP A C 1
ATOM 706 O O . ASP A 1 90 ? -23.543 3.395 42.333 1.00 93.50 90 ASP A O 1
ATOM 710 N N . ILE A 1 91 ? -22.561 1.418 41.952 1.00 93.56 91 ILE A N 1
ATOM 711 C CA . ILE A 1 91 ? -23.567 0.624 42.684 1.00 93.56 91 ILE A CA 1
ATOM 712 C C . ILE A 1 91 ? -23.690 1.087 44.143 1.00 93.56 91 ILE A C 1
ATOM 714 O O . ILE A 1 91 ? -24.803 1.316 44.623 1.00 93.56 91 ILE A O 1
ATOM 718 N N . LEU A 1 92 ? -22.565 1.257 44.843 1.00 92.12 92 LEU A N 1
ATOM 719 C CA . LEU A 1 92 ? -22.551 1.652 46.255 1.00 92.12 92 LEU A CA 1
ATOM 720 C C . LEU A 1 92 ? -23.047 3.088 46.469 1.00 92.12 92 LEU A C 1
ATOM 722 O O . LEU A 1 92 ? -23.721 3.359 47.460 1.00 92.12 92 LEU A O 1
ATOM 726 N N . SER A 1 93 ? -22.779 3.997 45.527 1.00 92.50 93 SER A N 1
ATOM 727 C CA . SER A 1 93 ? -23.200 5.403 45.622 1.00 92.50 93 SER A CA 1
ATOM 728 C C . SER A 1 93 ? -24.720 5.604 45.611 1.00 92.50 93 SER A C 1
ATOM 730 O O . SER A 1 93 ? -25.212 6.627 46.083 1.00 92.50 93 SER A O 1
ATOM 732 N N . ARG A 1 94 ? -25.485 4.629 45.105 1.00 88.62 94 ARG A N 1
ATOM 733 C CA . ARG A 1 94 ? -26.944 4.737 44.948 1.00 88.62 94 ARG A CA 1
ATOM 734 C C . ARG A 1 94 ? -27.717 4.434 46.232 1.00 88.62 94 ARG A C 1
ATOM 736 O O . ARG A 1 94 ? -28.900 4.756 46.309 1.00 88.62 94 ARG A O 1
ATOM 743 N N . GLY A 1 95 ? -27.085 3.831 47.242 1.00 83.12 95 GLY A N 1
ATOM 744 C CA . GLY A 1 95 ? -27.655 3.585 48.578 1.00 83.12 95 GLY A CA 1
ATOM 745 C C . GLY A 1 95 ? -28.779 2.537 48.656 1.00 83.12 95 GLY A C 1
ATOM 746 O O . GLY A 1 95 ? -28.970 1.934 49.706 1.00 83.12 95 GLY A O 1
ATOM 747 N N . HIS A 1 96 ? -29.494 2.265 47.560 1.00 85.00 96 HIS A N 1
ATOM 748 C CA . HIS A 1 96 ? -30.496 1.205 47.435 1.00 85.00 96 HIS A CA 1
ATOM 749 C C . HIS A 1 96 ? -30.203 0.360 46.191 1.00 85.00 96 HIS A C 1
ATOM 751 O O . HIS A 1 96 ? -30.172 0.857 45.064 1.00 85.00 96 HIS A O 1
ATOM 757 N N . ILE A 1 97 ? -29.975 -0.936 46.398 1.00 89.56 97 ILE A N 1
ATOM 758 C CA . ILE A 1 97 ? -29.532 -1.853 45.346 1.00 89.56 97 ILE A CA 1
ATOM 759 C C . ILE A 1 97 ? -30.684 -2.802 45.015 1.00 89.56 97 ILE A C 1
ATOM 761 O O . ILE A 1 97 ? -31.171 -3.535 45.870 1.00 89.56 97 ILE A O 1
ATOM 765 N N . SER A 1 98 ? -31.122 -2.785 43.757 1.00 93.38 98 SER A N 1
ATOM 766 C CA . SER A 1 98 ? -32.063 -3.760 43.194 1.00 93.38 98 SER A CA 1
ATOM 767 C C . SER A 1 98 ? -31.491 -4.323 41.897 1.00 93.38 98 SER A C 1
ATOM 769 O O . SER A 1 98 ? -30.659 -3.665 41.269 1.00 93.38 98 SER A O 1
ATOM 771 N N . ASN A 1 99 ? -31.964 -5.489 41.444 1.00 92.62 99 ASN A N 1
ATOM 772 C CA . ASN A 1 99 ? -31.513 -6.063 40.167 1.00 92.62 99 ASN A CA 1
ATOM 773 C C . ASN A 1 99 ? -31.665 -5.069 39.009 1.00 92.62 99 ASN A C 1
ATOM 775 O O . ASN A 1 99 ? -30.744 -4.907 38.222 1.00 92.62 99 ASN A O 1
ATOM 779 N N . ARG A 1 100 ? -32.763 -4.299 38.987 1.00 93.81 100 ARG A N 1
ATOM 780 C CA . ARG A 1 100 ? -32.978 -3.251 37.977 1.00 93.81 100 ARG A CA 1
ATOM 781 C C . ARG A 1 100 ? -31.893 -2.174 37.998 1.00 93.81 100 ARG A C 1
ATOM 783 O O . ARG A 1 100 ? -31.517 -1.681 36.943 1.00 93.81 100 ARG A O 1
ATOM 790 N N . VAL A 1 101 ? -31.407 -1.795 39.182 1.00 90.81 101 VAL A N 1
ATOM 791 C CA . VAL A 1 101 ? -30.323 -0.812 39.337 1.00 90.81 101 VAL A CA 1
ATOM 792 C C . VAL A 1 101 ? -28.993 -1.405 38.877 1.00 90.81 101 VAL A C 1
ATOM 794 O O . VAL A 1 101 ? -28.261 -0.730 38.160 1.00 90.81 101 VAL A O 1
ATOM 797 N N . ILE A 1 102 ? -28.707 -2.659 39.237 1.00 92.94 102 ILE A N 1
ATOM 798 C CA . ILE A 1 102 ? -27.493 -3.365 38.802 1.00 92.94 102 ILE A CA 1
ATOM 799 C C . ILE A 1 102 ? -27.464 -3.463 37.273 1.00 92.94 102 ILE A C 1
ATOM 801 O O . ILE A 1 102 ? -26.477 -3.057 36.665 1.00 92.94 102 ILE A O 1
ATOM 805 N N . ASP A 1 103 ? -28.560 -3.896 36.649 1.00 93.94 103 ASP A N 1
ATOM 806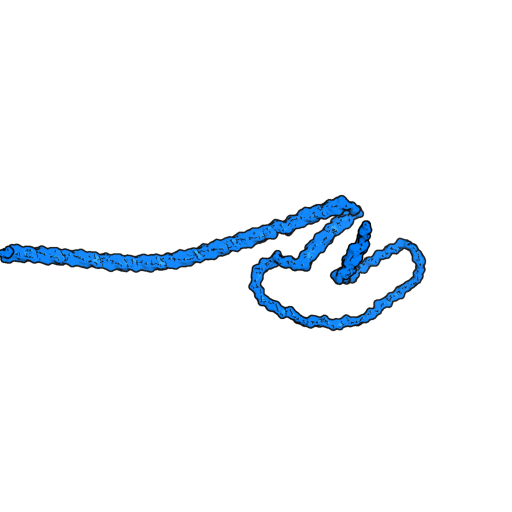 C CA . ASP A 1 103 ? -28.669 -4.016 35.191 1.00 93.94 103 ASP A CA 1
ATOM 807 C C . ASP A 1 103 ? -28.447 -2.666 34.492 1.00 93.94 103 ASP A C 1
ATOM 809 O O . ASP A 1 103 ? -27.757 -2.588 33.475 1.00 93.94 103 ASP A O 1
ATOM 813 N N . HIS A 1 104 ? -28.985 -1.579 35.056 1.00 93.88 104 HIS A N 1
ATOM 814 C CA . HIS A 1 104 ? -28.815 -0.232 34.507 1.00 93.88 104 HIS A CA 1
ATOM 815 C C . HIS A 1 104 ? -27.372 0.274 34.615 1.00 93.88 104 HIS A C 1
ATOM 817 O O . HIS A 1 104 ? -26.862 0.893 33.681 1.00 93.88 104 HIS A O 1
ATOM 823 N N . VAL A 1 105 ? -26.711 0.019 35.749 1.00 93.44 105 VAL A N 1
ATOM 824 C CA . VAL A 1 105 ? -25.304 0.387 35.960 1.00 93.44 105 VAL A CA 1
ATOM 825 C C . VAL A 1 105 ? -24.413 -0.412 35.014 1.00 93.44 105 VAL A C 1
ATOM 827 O O . VAL A 1 105 ? -23.591 0.178 34.315 1.00 93.44 105 VAL A O 1
ATOM 830 N N . MET A 1 106 ? -24.622 -1.726 34.922 1.00 91.19 106 MET A N 1
ATOM 831 C CA . MET A 1 106 ? -23.864 -2.588 34.016 1.00 91.19 106 MET A CA 1
ATOM 832 C C . MET A 1 106 ? -24.019 -2.149 32.564 1.00 91.19 106 MET A C 1
ATOM 834 O O . MET A 1 106 ? -23.019 -1.938 31.883 1.00 91.19 106 MET A O 1
ATOM 838 N N . LYS A 1 107 ? -25.255 -1.930 32.103 1.00 92.9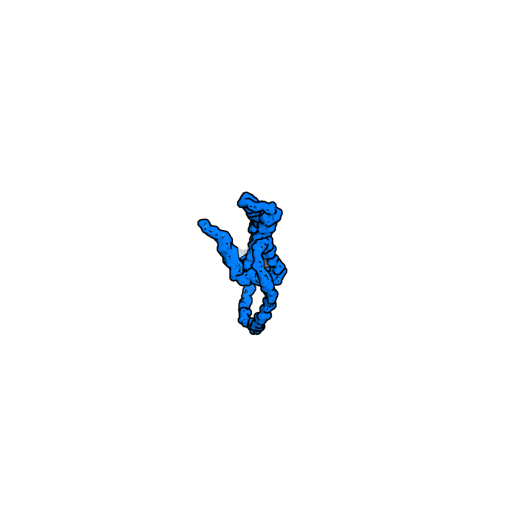4 107 LYS A N 1
ATOM 839 C CA . LYS A 1 107 ? -25.526 -1.477 30.735 1.00 92.94 107 LYS A CA 1
ATOM 840 C C . LYS A 1 107 ? -24.811 -0.163 30.416 1.00 92.94 107 LYS A C 1
ATOM 842 O O . LYS A 1 107 ? -24.120 -0.080 29.407 1.00 92.94 107 LYS A O 1
ATOM 847 N N . ARG A 1 108 ? -24.902 0.827 31.309 1.00 92.69 108 ARG A N 1
ATOM 848 C CA . ARG A 1 108 ? -24.230 2.121 31.142 1.00 92.69 108 ARG A CA 1
ATOM 849 C C . ARG A 1 108 ? -22.706 1.980 31.068 1.00 92.69 108 ARG A C 1
ATOM 851 O O . ARG A 1 108 ? -22.090 2.583 30.197 1.00 92.69 108 ARG A O 1
ATOM 858 N N . HIS A 1 109 ? -22.089 1.209 31.967 1.00 91.56 109 HIS A N 1
ATOM 859 C CA . HIS A 1 109 ? -20.629 1.028 31.972 1.00 91.56 109 HIS A CA 1
ATOM 860 C C . HIS A 1 109 ? -20.138 0.216 30.772 1.00 91.56 109 HIS A C 1
ATOM 862 O O . HIS A 1 109 ? -19.061 0.506 30.261 1.00 91.56 109 HIS A O 1
ATOM 868 N N . ILE A 1 110 ? -20.921 -0.746 30.278 1.00 87.94 110 ILE A N 1
ATOM 869 C CA . ILE A 1 110 ? -20.620 -1.462 29.029 1.00 87.94 110 ILE A CA 1
ATOM 870 C C . ILE A 1 110 ? -20.678 -0.494 27.846 1.00 87.94 110 ILE A C 1
ATOM 872 O O . ILE A 1 110 ? -19.724 -0.415 27.078 1.00 87.94 110 ILE A O 1
ATOM 876 N N . GLU A 1 111 ? -21.750 0.293 27.733 1.00 87.62 111 GLU A N 1
ATOM 877 C CA . GLU A 1 111 ? -21.906 1.286 26.666 1.00 87.62 111 GLU A CA 1
ATOM 878 C C . GLU A 1 111 ? -20.765 2.310 26.685 1.00 87.62 111 GLU A C 1
ATOM 880 O O . GLU A 1 111 ? -20.171 2.551 25.642 1.00 87.62 111 GLU A O 1
ATOM 885 N N . MET A 1 112 ? -20.395 2.837 27.859 1.00 82.50 112 MET A N 1
ATOM 886 C CA . MET A 1 112 ? -19.298 3.804 28.042 1.00 82.50 112 MET A CA 1
ATOM 887 C C . MET A 1 112 ? -17.892 3.239 27.773 1.00 82.50 112 MET A C 1
ATOM 889 O O . MET A 1 112 ? -16.961 3.998 27.512 1.00 82.50 112 MET A O 1
ATOM 893 N N . ASN A 1 113 ? -17.695 1.923 27.884 1.00 77.06 113 ASN A N 1
ATOM 894 C CA . ASN A 1 113 ? -16.402 1.294 27.594 1.00 77.06 113 ASN A CA 1
ATOM 895 C C . ASN A 1 113 ? -16.336 0.703 26.176 1.00 77.06 113 ASN A C 1
ATOM 897 O O . ASN A 1 113 ? -15.240 0.416 25.704 1.00 77.06 113 ASN A O 1
ATOM 901 N N . LEU A 1 114 ? -17.465 0.595 25.463 1.00 79.12 114 LEU A N 1
ATOM 902 C CA . LEU A 1 114 ? -17.537 0.054 24.102 1.00 79.12 114 LEU A CA 1
ATOM 903 C C . LEU A 1 114 ? -16.652 0.831 23.113 1.00 79.12 114 LEU A C 1
ATOM 905 O O . LEU A 1 114 ? -15.947 0.241 22.302 1.00 79.12 114 LEU A O 1
ATOM 909 N N . HIS A 1 115 ? -16.641 2.160 23.215 1.00 67.38 115 HIS A N 1
ATOM 910 C CA . HIS A 1 115 ? -15.888 3.035 22.309 1.00 67.38 115 HIS A CA 1
ATOM 911 C C . HIS A 1 115 ? -14.375 3.028 22.564 1.00 67.38 115 HIS A C 1
ATOM 913 O O . HIS A 1 115 ? -13.613 3.366 21.663 1.00 67.38 115 HIS A O 1
ATOM 919 N N . LYS A 1 116 ? -13.922 2.598 23.750 1.00 65.81 116 LYS A N 1
ATOM 920 C CA . LYS A 1 116 ? -12.485 2.490 24.063 1.00 65.81 116 LYS A CA 1
ATOM 921 C C . LYS A 1 116 ? -11.787 1.374 23.284 1.00 65.81 116 LYS A C 1
ATOM 923 O O . LYS A 1 116 ? -10.563 1.350 23.209 1.00 65.81 116 LYS A O 1
ATOM 928 N N . LEU A 1 117 ? -12.547 0.420 22.750 1.00 60.91 117 LEU A N 1
ATOM 929 C CA . LEU A 1 117 ? -12.000 -0.787 22.141 1.00 60.91 117 LEU A CA 1
ATOM 930 C C . LEU A 1 117 ? -11.912 -0.743 20.615 1.00 60.91 117 LEU A C 1
ATOM 932 O O . LEU A 1 117 ? -11.200 -1.584 20.071 1.00 60.91 117 LEU A O 1
ATOM 936 N N . ASP A 1 118 ? -12.549 0.218 19.940 1.00 66.94 118 ASP A N 1
ATOM 937 C CA . ASP A 1 118 ? -12.794 0.087 18.497 1.00 66.94 118 ASP A CA 1
ATOM 938 C C . ASP A 1 118 ? -12.220 1.228 17.640 1.00 66.94 118 ASP A C 1
ATOM 940 O O . ASP A 1 118 ? -11.606 0.966 16.608 1.00 66.94 118 ASP A O 1
ATOM 944 N N . GLU A 1 119 ? -12.317 2.494 18.062 1.00 68.38 119 GLU A N 1
ATOM 945 C CA . GLU A 1 119 ? -11.891 3.601 17.189 1.00 68.38 119 GLU A CA 1
ATOM 946 C C . GLU A 1 119 ? -10.375 3.790 17.148 1.00 68.38 119 GLU A C 1
ATOM 948 O O . GLU A 1 119 ? -9.785 3.748 16.069 1.00 68.38 119 GLU A O 1
ATOM 953 N N . ASP A 1 120 ? -9.712 3.915 18.298 1.00 74.25 120 ASP A N 1
ATOM 954 C CA . ASP A 1 120 ? -8.271 4.204 18.325 1.00 74.25 120 ASP A CA 1
ATOM 955 C C . ASP A 1 120 ? -7.443 3.065 17.712 1.00 74.25 120 ASP A C 1
ATOM 957 O O . ASP A 1 120 ? -6.473 3.303 16.990 1.00 74.25 120 ASP A O 1
ATOM 961 N N . LYS A 1 121 ? -7.863 1.811 17.919 1.00 75.38 121 LYS A N 1
ATOM 962 C CA . LYS A 1 121 ? -7.199 0.633 17.340 1.00 75.38 121 LYS A CA 1
ATOM 963 C C . LYS A 1 121 ? -7.402 0.549 15.831 1.00 75.38 121 LYS A C 1
ATOM 965 O O . LYS A 1 121 ? -6.445 0.282 15.103 1.00 75.38 121 LYS A O 1
ATOM 970 N N . LYS A 1 122 ? -8.622 0.805 15.349 1.00 80.56 122 LYS A N 1
ATOM 971 C CA . LYS A 1 122 ? -8.926 0.839 13.913 1.00 80.56 122 LYS A CA 1
ATOM 972 C C . LYS A 1 122 ? -8.180 1.986 13.234 1.00 80.56 122 LYS A C 1
ATOM 974 O O . LYS A 1 122 ? -7.570 1.774 12.189 1.00 80.56 122 LYS A O 1
ATOM 979 N N . HIS A 1 123 ? -8.176 3.174 13.835 1.00 83.62 123 HIS A N 1
ATOM 980 C CA . HIS A 1 123 ? -7.436 4.325 13.327 1.00 83.62 123 HIS A CA 1
ATOM 981 C C . HIS A 1 123 ? -5.932 4.060 13.274 1.00 83.62 123 HIS A C 1
ATOM 983 O O . HIS A 1 123 ? -5.315 4.313 12.240 1.00 83.62 123 HIS A O 1
ATOM 989 N N . HIS A 1 124 ? -5.355 3.481 14.327 1.00 84.88 124 HIS A N 1
ATOM 990 C CA . HIS A 1 124 ? -3.942 3.118 14.341 1.00 84.88 124 HIS A CA 1
ATOM 991 C C . HIS A 1 124 ? -3.599 2.075 13.269 1.00 84.88 124 HIS A C 1
ATOM 993 O O . HIS A 1 124 ? -2.630 2.247 12.530 1.00 84.88 124 HIS A O 1
ATOM 999 N N . LEU A 1 125 ? -4.415 1.025 13.122 1.00 85.94 125 LEU A N 1
ATOM 1000 C CA . LEU A 1 125 ? -4.217 0.006 12.089 1.00 85.94 125 LEU A CA 1
ATOM 1001 C C . LEU A 1 125 ? -4.282 0.607 10.676 1.00 85.94 125 LEU A C 1
ATOM 1003 O O . LEU A 1 125 ? -3.429 0.309 9.842 1.00 85.94 125 LEU A O 1
ATOM 1007 N N . LEU A 1 126 ? -5.255 1.484 10.413 1.00 86.75 126 LEU A N 1
ATOM 1008 C CA . LEU A 1 126 ? -5.359 2.202 9.140 1.00 86.75 126 LEU A CA 1
ATOM 1009 C C . LEU A 1 126 ? -4.133 3.087 8.885 1.00 86.75 126 LEU A C 1
ATOM 1011 O O . LEU A 1 126 ? -3.639 3.142 7.760 1.00 86.75 126 LEU A O 1
ATOM 1015 N N . GLU A 1 127 ? -3.616 3.753 9.917 1.00 90.62 127 GLU A N 1
ATOM 1016 C CA . GLU A 1 127 ? -2.428 4.596 9.803 1.00 90.62 127 GLU A CA 1
ATOM 1017 C C . GLU A 1 127 ? -1.166 3.777 9.486 1.00 90.62 127 GLU A C 1
ATOM 1019 O O . GLU A 1 127 ? -0.371 4.173 8.628 1.00 90.62 127 GLU A O 1
ATOM 1024 N N . VAL A 1 128 ? -0.995 2.619 10.132 1.00 89.88 128 VAL A N 1
ATOM 1025 C CA . VAL A 1 128 ? 0.107 1.682 9.859 1.00 89.88 128 VAL A CA 1
ATOM 1026 C C . VAL A 1 128 ? 0.022 1.158 8.425 1.00 89.88 128 VAL A C 1
ATOM 1028 O O . VAL A 1 128 ? 0.988 1.290 7.673 1.00 89.88 128 VAL A O 1
ATOM 1031 N N . LEU A 1 129 ? -1.146 0.662 8.006 1.00 89.00 129 LEU A N 1
ATOM 1032 C CA . LEU A 1 129 ? -1.353 0.138 6.651 1.00 89.00 129 LEU A CA 1
ATOM 1033 C C . LEU A 1 129 ? -1.105 1.201 5.574 1.00 89.00 129 LEU A C 1
ATOM 1035 O O . LEU A 1 129 ? -0.486 0.921 4.547 1.00 89.00 129 LEU A O 1
ATOM 1039 N N . HIS A 1 130 ? -1.545 2.439 5.807 1.00 92.06 130 HIS A N 1
ATOM 1040 C CA . HIS A 1 130 ? -1.309 3.538 4.877 1.00 92.06 130 HIS A CA 1
ATOM 1041 C C . HIS A 1 130 ? 0.188 3.859 4.738 1.00 92.06 130 HIS A C 1
ATOM 1043 O O . HIS A 1 130 ? 0.686 4.028 3.622 1.00 92.06 130 HIS A O 1
ATOM 1049 N N . LYS A 1 131 ? 0.932 3.891 5.853 1.00 91.00 131 LYS A N 1
ATOM 1050 C CA . LYS A 1 131 ? 2.389 4.103 5.841 1.00 91.00 131 LYS A CA 1
ATOM 1051 C C . LYS A 1 131 ? 3.115 2.982 5.099 1.00 91.00 131 LYS A C 1
ATOM 1053 O O . LYS A 1 131 ? 3.980 3.269 4.273 1.00 91.00 131 LYS A O 1
ATOM 1058 N N . GLU A 1 132 ? 2.754 1.726 5.343 1.00 90.94 132 GLU A N 1
ATOM 1059 C CA . GLU A 1 132 ? 3.355 0.575 4.659 1.00 90.94 132 GLU A CA 1
ATOM 1060 C C . GLU A 1 132 ? 3.065 0.579 3.154 1.00 90.94 132 GLU A C 1
ATOM 1062 O O . GLU A 1 132 ? 3.982 0.387 2.350 1.00 90.94 132 GLU A O 1
ATOM 1067 N N . GLY A 1 133 ? 1.826 0.888 2.758 1.00 88.50 133 GLY A N 1
ATOM 1068 C CA . GLY A 1 133 ? 1.443 1.031 1.353 1.00 88.50 133 GLY A CA 1
ATOM 1069 C C . GLY A 1 133 ? 2.230 2.132 0.636 1.00 88.50 133 GLY A C 1
ATOM 1070 O O . GLY A 1 133 ? 2.757 1.912 -0.458 1.00 88.50 133 GLY A O 1
ATOM 1071 N N . LEU A 1 134 ? 2.392 3.296 1.274 1.00 88.81 134 LEU A N 1
ATOM 1072 C CA . LEU A 1 134 ? 3.203 4.395 0.740 1.00 88.81 134 LEU A CA 1
ATOM 1073 C C . LEU A 1 134 ? 4.684 4.019 0.611 1.00 88.81 134 LEU A C 1
ATOM 1075 O O . LEU A 1 134 ? 5.322 4.338 -0.395 1.00 88.81 134 LEU A O 1
ATOM 1079 N N . LEU A 1 135 ? 5.244 3.318 1.600 1.00 88.56 135 LEU A N 1
ATOM 1080 C CA . LEU A 1 135 ? 6.630 2.848 1.552 1.00 88.56 135 LEU A CA 1
ATOM 1081 C C . LEU A 1 135 ? 6.846 1.827 0.429 1.00 88.56 135 LEU A C 1
ATOM 1083 O O . LEU A 1 135 ? 7.861 1.896 -0.269 1.00 88.56 135 LEU A O 1
ATOM 1087 N N . ALA A 1 136 ? 5.897 0.913 0.219 1.00 89.75 136 ALA A N 1
ATOM 1088 C CA . ALA A 1 136 ? 5.944 -0.055 -0.873 1.00 89.75 136 ALA A CA 1
ATOM 1089 C C . ALA A 1 136 ? 5.888 0.635 -2.245 1.00 89.75 136 ALA A C 1
ATOM 1091 O O . ALA A 1 136 ? 6.707 0.344 -3.122 1.00 89.75 136 ALA A O 1
ATOM 1092 N N . GLN A 1 137 ? 4.987 1.608 -2.410 1.00 91.00 137 GLN A N 1
ATOM 1093 C CA . GLN A 1 137 ? 4.882 2.394 -3.639 1.00 91.00 137 GLN A CA 1
ATOM 1094 C C . GLN A 1 137 ? 6.172 3.175 -3.915 1.00 91.00 137 GLN A C 1
ATOM 1096 O O . GLN A 1 137 ? 6.675 3.161 -5.041 1.00 91.00 137 GLN A O 1
ATOM 1101 N N . LYS A 1 138 ? 6.754 3.801 -2.885 1.00 92.44 138 LYS A N 1
ATOM 1102 C CA . LYS A 1 138 ? 8.020 4.530 -3.006 1.00 92.44 138 LYS A CA 1
ATOM 1103 C C . LYS A 1 138 ? 9.165 3.612 -3.432 1.00 92.44 138 LYS A C 1
ATOM 1105 O O . LYS A 1 138 ? 9.876 3.949 -4.373 1.00 92.44 138 LYS A O 1
ATOM 1110 N N . LYS A 1 139 ? 9.315 2.442 -2.800 1.00 93.12 139 LYS A N 1
ATOM 1111 C CA . LYS A 1 139 ? 10.344 1.454 -3.175 1.00 93.12 139 LYS A CA 1
ATOM 1112 C C . LYS A 1 139 ? 10.206 1.016 -4.634 1.00 93.12 139 LYS A C 1
ATOM 1114 O O . LYS A 1 139 ? 11.194 1.021 -5.364 1.00 93.12 139 LYS A O 1
ATOM 1119 N N . SER A 1 140 ? 8.985 0.705 -5.073 1.00 92.69 140 SER A N 1
ATOM 1120 C CA . SER A 1 140 ? 8.719 0.338 -6.469 1.00 92.69 140 SER A CA 1
ATOM 1121 C C . SER A 1 140 ? 9.062 1.476 -7.442 1.00 92.69 140 SER A C 1
ATOM 1123 O O . SER A 1 140 ? 9.690 1.249 -8.478 1.00 92.69 140 SER A O 1
ATOM 1125 N N . ALA A 1 141 ? 8.711 2.720 -7.101 1.00 94.06 141 ALA A N 1
ATOM 1126 C CA . ALA A 1 141 ? 9.050 3.888 -7.909 1.00 94.06 141 ALA A CA 1
ATOM 1127 C C . ALA A 1 141 ? 10.571 4.103 -8.015 1.00 94.06 141 ALA A C 1
ATOM 1129 O O . ALA A 1 141 ? 11.076 4.385 -9.102 1.00 94.06 141 ALA A O 1
ATOM 1130 N N . GLU A 1 142 ? 11.304 3.932 -6.914 1.00 95.25 142 GLU A N 1
ATOM 1131 C CA . GLU A 1 142 ? 12.764 4.060 -6.852 1.00 95.25 142 GLU A CA 1
ATOM 1132 C C . GLU A 1 142 ? 13.460 3.022 -7.752 1.00 95.25 142 GLU A C 1
ATOM 1134 O O . GLU A 1 142 ? 14.348 3.359 -8.543 1.00 95.25 142 GLU A O 1
ATOM 1139 N N . GLU A 1 143 ? 12.999 1.769 -7.705 1.00 95.12 143 GLU A N 1
ATOM 1140 C CA . GLU A 1 143 ? 13.511 0.684 -8.543 1.00 95.12 143 GLU A CA 1
ATOM 1141 C C . GLU A 1 143 ? 13.275 0.965 -10.034 1.00 95.12 143 GLU A C 1
ATOM 1143 O O . GLU A 1 143 ? 14.210 0.896 -10.841 1.00 95.12 143 GLU A O 1
ATOM 1148 N N . ASN A 1 144 ? 12.058 1.372 -10.401 1.00 96.31 144 ASN A N 1
ATOM 1149 C CA . ASN A 1 144 ? 11.728 1.756 -11.774 1.00 96.31 144 ASN A CA 1
ATOM 1150 C C . ASN A 1 144 ? 12.589 2.929 -12.259 1.00 96.31 144 ASN A C 1
ATOM 1152 O O . ASN A 1 144 ? 13.110 2.901 -13.376 1.00 96.31 144 ASN A O 1
ATOM 1156 N N . ASN A 1 145 ? 12.815 3.929 -11.407 1.00 97.06 145 ASN A N 1
ATOM 1157 C CA . ASN A 1 145 ? 13.657 5.076 -11.734 1.00 97.06 145 ASN A CA 1
ATOM 1158 C C . ASN A 1 145 ? 15.120 4.654 -11.966 1.00 97.06 145 ASN A C 1
ATOM 1160 O O . ASN A 1 145 ? 15.760 5.109 -12.914 1.00 97.06 145 ASN A O 1
ATOM 1164 N N . SER A 1 146 ? 15.645 3.717 -11.169 1.00 97.19 146 SER A N 1
ATOM 1165 C CA . SER A 1 146 ? 16.996 3.171 -11.358 1.00 97.19 146 SER A CA 1
ATOM 1166 C C . SER A 1 146 ? 17.153 2.424 -12.693 1.00 97.19 146 SER A C 1
ATOM 1168 O O . SER A 1 146 ? 18.142 2.627 -13.409 1.00 97.19 146 SER A O 1
ATOM 1170 N N . ARG A 1 147 ? 16.144 1.626 -13.076 1.00 96.88 147 ARG A N 1
ATOM 1171 C CA . ARG A 1 147 ? 16.078 0.925 -14.367 1.00 96.88 147 ARG A CA 1
ATOM 1172 C C . ARG A 1 147 ? 16.034 1.909 -15.530 1.00 96.88 147 ARG A C 1
ATOM 1174 O O . ARG A 1 147 ? 16.826 1.779 -16.465 1.00 96.88 147 ARG A O 1
ATOM 1181 N N . LEU A 1 148 ? 15.170 2.920 -15.443 1.00 97.38 148 LEU A N 1
ATOM 1182 C CA . LEU A 1 148 ? 15.057 3.971 -16.455 1.00 97.38 148 LEU A CA 1
ATOM 1183 C C . LEU A 1 148 ? 16.369 4.747 -16.606 1.00 97.38 148 LEU A C 1
ATOM 1185 O O . LEU A 1 148 ? 16.855 4.897 -17.723 1.00 97.38 148 LEU A O 1
ATOM 1189 N N . LYS A 1 149 ? 17.015 5.145 -15.504 1.00 97.81 149 LYS A N 1
ATOM 1190 C CA . LYS A 1 149 ? 18.334 5.804 -15.533 1.00 97.81 149 LYS A CA 1
ATOM 1191 C C . LYS A 1 149 ? 19.396 4.957 -16.235 1.00 97.81 149 LYS A C 1
ATOM 1193 O O . LYS A 1 149 ? 20.200 5.496 -16.992 1.00 97.81 149 LYS A O 1
ATOM 1198 N N . LYS A 1 150 ? 19.410 3.638 -16.009 1.00 98.00 150 LYS A N 1
ATOM 1199 C CA . LYS A 1 150 ? 20.328 2.729 -16.716 1.00 98.00 150 LYS A CA 1
ATOM 1200 C C . LYS A 1 150 ? 20.031 2.699 -18.217 1.00 98.00 150 LYS A C 1
ATOM 1202 O O . LYS A 1 150 ? 20.971 2.771 -19.004 1.00 98.00 150 LYS A O 1
ATOM 1207 N N . LYS A 1 151 ? 18.753 2.643 -18.607 1.00 98.06 151 LYS A N 1
ATOM 1208 C CA . LYS A 1 151 ? 18.356 2.626 -20.021 1.00 98.06 151 LYS A CA 1
ATOM 1209 C C . LYS A 1 151 ? 18.675 3.942 -20.731 1.00 98.06 151 LYS A C 1
ATOM 1211 O O . LYS A 1 151 ? 19.142 3.904 -21.861 1.00 98.06 151 LYS A O 1
ATOM 1216 N N . ILE A 1 152 ? 18.507 5.077 -20.051 1.00 98.31 152 ILE A N 1
ATOM 1217 C CA . ILE A 1 152 ? 18.888 6.399 -20.568 1.00 98.31 152 ILE A CA 1
ATOM 1218 C C . ILE A 1 152 ? 20.387 6.440 -20.874 1.00 98.31 152 ILE A C 1
ATOM 1220 O O . ILE A 1 152 ? 20.756 6.784 -21.989 1.00 98.31 152 ILE A O 1
ATOM 1224 N N . ARG A 1 153 ? 21.243 6.018 -19.933 1.00 97.75 153 ARG A N 1
ATOM 1225 C CA . ARG A 1 153 ? 22.697 5.975 -20.167 1.00 97.75 153 ARG A CA 1
ATOM 1226 C C . ARG A 1 153 ? 23.077 5.078 -21.341 1.00 97.75 153 ARG A C 1
ATOM 1228 O O . ARG A 1 153 ? 23.926 5.452 -22.136 1.00 97.75 153 ARG A O 1
ATOM 1235 N N . GLN A 1 154 ? 22.437 3.915 -21.455 1.00 98.12 154 GLN A N 1
ATOM 1236 C CA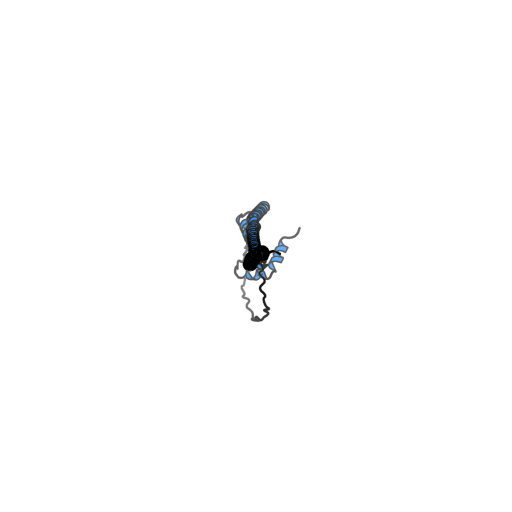 . GLN A 1 154 ? 22.679 3.002 -22.570 1.00 98.12 154 GLN A CA 1
ATOM 1237 C C . GLN A 1 154 ? 22.312 3.647 -23.914 1.00 98.12 154 GLN A C 1
ATOM 1239 O O . GLN A 1 154 ? 23.128 3.652 -24.825 1.00 98.12 154 GLN A O 1
ATOM 1244 N N . LEU A 1 155 ? 21.115 4.233 -24.018 1.00 97.69 155 LEU A N 1
ATOM 1245 C CA . LEU A 1 155 ? 20.664 4.906 -25.240 1.00 97.69 155 LEU A CA 1
ATOM 1246 C C . LEU A 1 155 ? 21.544 6.107 -25.605 1.00 97.69 155 LEU A C 1
ATOM 1248 O O . LEU A 1 155 ? 21.729 6.391 -26.782 1.00 97.69 155 LEU A O 1
ATOM 1252 N N . GLN A 1 156 ? 22.085 6.816 -24.612 1.00 97.44 156 GLN A N 1
ATOM 1253 C CA . GLN A 1 156 ? 23.025 7.911 -24.850 1.00 97.44 156 GLN A CA 1
ATOM 1254 C C . GLN A 1 156 ? 24.327 7.419 -25.492 1.00 97.44 156 GLN A C 1
ATOM 1256 O O . GLN A 1 156 ? 24.827 8.087 -26.395 1.00 97.44 156 GLN A O 1
ATOM 1261 N N . GLU A 1 157 ? 24.847 6.264 -25.066 1.00 97.12 157 GLU A N 1
ATOM 1262 C CA . GLU A 1 157 ? 26.047 5.683 -25.679 1.00 97.12 157 GLU A CA 1
ATOM 1263 C C . GLU A 1 157 ? 25.748 5.132 -27.078 1.00 97.12 157 GLU A C 1
ATOM 1265 O O . GLU A 1 157 ? 26.449 5.473 -28.025 1.00 97.12 157 GLU A O 1
ATOM 1270 N N . GLU A 1 158 ? 24.645 4.394 -27.243 1.00 96.31 158 GLU A N 1
ATOM 1271 C CA . GLU A 1 158 ? 24.201 3.900 -28.557 1.00 96.31 158 GLU A CA 1
ATOM 1272 C C . GLU A 1 158 ? 24.022 5.060 -29.556 1.00 96.31 158 GLU A C 1
ATOM 1274 O O . GLU A 1 158 ? 24.454 4.990 -30.704 1.00 96.31 158 GLU A O 1
ATOM 1279 N N . HIS A 1 159 ? 23.435 6.178 -29.120 1.00 97.06 159 HIS A N 1
ATOM 1280 C CA . HIS A 1 159 ? 23.271 7.356 -29.971 1.00 97.06 159 HIS A CA 1
ATOM 1281 C C . HIS A 1 159 ? 24.610 8.003 -30.353 1.00 97.06 159 HIS A C 1
ATOM 1283 O O . HIS A 1 159 ? 24.744 8.536 -31.455 1.00 97.06 159 HIS A O 1
ATOM 1289 N N . LYS A 1 160 ? 25.605 7.971 -29.461 1.00 97.00 160 LYS A N 1
ATOM 1290 C CA . LYS A 1 160 ? 26.948 8.490 -29.736 1.00 97.00 160 LYS A CA 1
ATOM 1291 C C . LYS A 1 160 ? 27.660 7.651 -30.800 1.00 97.00 160 LYS A C 1
ATOM 1293 O O . LYS A 1 160 ? 28.194 8.234 -31.739 1.00 97.00 160 LYS A O 1
ATOM 1298 N N . GLU A 1 161 ? 27.582 6.325 -30.713 1.00 95.94 161 GLU A N 1
ATOM 1299 C CA . GLU A 1 161 ? 28.118 5.421 -31.744 1.00 95.94 161 GLU A CA 1
ATOM 1300 C C . GLU A 1 161 ? 27.439 5.648 -33.106 1.00 95.94 161 GLU A C 1
ATOM 1302 O O . GLU A 1 161 ? 28.101 5.747 -34.137 1.00 95.94 161 GLU A O 1
ATOM 1307 N N . VAL A 1 162 ? 26.111 5.820 -33.127 1.00 96.56 162 VAL A N 1
ATOM 1308 C CA . VAL A 1 162 ? 25.370 6.101 -34.370 1.00 96.56 162 VAL A CA 1
ATOM 1309 C C . VAL A 1 162 ? 25.806 7.421 -35.018 1.00 96.56 162 VAL A C 1
ATOM 1311 O O . VAL A 1 162 ? 25.844 7.514 -36.248 1.00 96.56 162 VAL A O 1
ATOM 1314 N N . ILE A 1 163 ? 26.131 8.448 -34.225 1.00 96.81 163 ILE A N 1
ATOM 1315 C CA . ILE A 1 163 ? 26.667 9.715 -34.750 1.00 96.81 163 ILE A CA 1
ATOM 1316 C C . ILE A 1 163 ? 28.023 9.489 -35.427 1.00 96.81 163 ILE A C 1
ATOM 1318 O O . ILE A 1 163 ? 28.250 10.035 -36.508 1.00 96.81 163 ILE A O 1
ATOM 1322 N N . GLU A 1 164 ? 28.901 8.694 -34.817 1.00 94.50 164 GLU A N 1
ATOM 1323 C CA . GLU A 1 164 ? 30.239 8.405 -35.340 1.00 94.50 164 GLU A CA 1
ATOM 1324 C C . GLU A 1 164 ? 30.165 7.664 -36.680 1.00 94.50 164 GLU A C 1
ATOM 1326 O O . GLU A 1 164 ? 30.661 8.171 -37.689 1.00 94.50 164 GLU A O 1
ATOM 1331 N N . ILE A 1 165 ? 29.411 6.561 -36.733 1.00 95.62 165 ILE A N 1
ATOM 1332 C CA . ILE A 1 165 ? 29.193 5.783 -37.965 1.00 95.62 165 ILE A CA 1
ATOM 1333 C C . ILE A 1 165 ? 28.588 6.661 -39.067 1.00 95.62 165 ILE A C 1
ATOM 1335 O O . ILE A 1 165 ? 29.002 6.607 -40.226 1.00 95.62 165 ILE A O 1
ATOM 1339 N N . ARG A 1 166 ? 27.614 7.517 -38.731 1.00 96.31 166 ARG A N 1
ATOM 1340 C CA . ARG A 1 166 ? 27.021 8.452 -39.701 1.00 96.31 166 ARG A CA 1
ATOM 1341 C C . ARG A 1 166 ? 28.069 9.414 -40.271 1.00 96.31 166 ARG A C 1
ATOM 1343 O O . ARG A 1 166 ? 27.988 9.754 -41.452 1.00 96.31 166 ARG A O 1
ATOM 1350 N N . GLY A 1 167 ? 29.019 9.863 -39.452 1.00 94.81 167 GLY A N 1
ATOM 1351 C CA . GLY A 1 167 ? 30.136 10.699 -39.888 1.00 94.81 167 GLY A CA 1
ATOM 1352 C C . GLY A 1 167 ? 31.029 9.985 -40.902 1.00 94.81 167 GLY A C 1
ATOM 1353 O O . GLY A 1 167 ? 31.317 10.544 -41.962 1.00 94.81 167 GLY A O 1
ATOM 1354 N N . GLU A 1 168 ? 31.395 8.736 -40.617 1.00 95.56 168 GLU A N 1
ATOM 1355 C CA . GLU A 1 168 ? 32.203 7.898 -41.510 1.00 95.56 168 GLU A CA 1
ATOM 1356 C C . GLU A 1 168 ? 31.505 7.642 -42.847 1.00 95.56 168 GLU A C 1
ATOM 1358 O O . GLU A 1 168 ? 32.093 7.873 -43.903 1.00 95.56 168 GLU A O 1
ATOM 1363 N N . VAL A 1 169 ? 30.226 7.252 -42.821 1.00 96.44 169 VAL A N 1
ATOM 1364 C CA . VAL A 1 169 ? 29.421 7.048 -44.037 1.00 96.44 169 VAL A CA 1
ATOM 1365 C C . VAL A 1 169 ? 29.342 8.339 -44.859 1.00 96.44 169 VAL A C 1
ATOM 1367 O O . VAL A 1 169 ? 29.447 8.307 -46.084 1.00 96.44 169 VAL A O 1
ATOM 1370 N N . GLY A 1 170 ? 29.221 9.496 -44.202 1.00 95.94 170 GLY A N 1
ATOM 1371 C CA . GLY A 1 170 ? 29.254 10.795 -44.874 1.00 95.94 170 GLY A CA 1
ATOM 1372 C C . GLY A 1 170 ? 30.597 11.098 -45.549 1.00 95.94 170 GLY A C 1
ATOM 1373 O O . GLY A 1 170 ? 30.616 11.664 -46.642 1.00 95.94 170 GLY A O 1
ATOM 1374 N N . ALA A 1 171 ? 31.718 10.717 -44.931 1.00 95.38 171 ALA A N 1
ATOM 1375 C CA . ALA A 1 171 ? 33.044 10.852 -45.533 1.00 95.38 171 ALA A CA 1
ATOM 1376 C C . ALA A 1 171 ? 33.231 9.892 -46.720 1.00 95.38 171 ALA A C 1
ATOM 1378 O O . ALA A 1 171 ? 33.714 10.311 -47.771 1.00 95.38 171 ALA A O 1
ATOM 1379 N N . GLN A 1 172 ? 32.782 8.641 -46.579 1.00 96.19 172 GLN A N 1
ATOM 1380 C CA . GLN A 1 172 ? 32.811 7.640 -47.648 1.00 96.19 172 GLN A CA 1
ATOM 1381 C C . GLN A 1 172 ? 31.979 8.074 -48.859 1.00 96.19 172 GLN A C 1
ATOM 1383 O O . GLN A 1 172 ? 32.457 7.970 -49.984 1.00 96.19 172 GLN A O 1
ATOM 1388 N N . SER A 1 173 ? 30.784 8.633 -48.639 1.00 96.69 173 SER A N 1
ATOM 1389 C CA . SER A 1 173 ? 29.945 9.171 -49.719 1.00 96.69 173 SER A CA 1
ATOM 1390 C C . SER A 1 173 ? 30.675 10.255 -50.512 1.00 96.69 173 SER A C 1
ATOM 1392 O O . SER A 1 173 ? 30.706 10.197 -51.734 1.00 96.69 173 SER A O 1
ATOM 1394 N N . LYS A 1 174 ? 31.328 11.206 -49.831 1.00 96.75 174 LYS A N 1
ATOM 1395 C CA . LYS A 1 174 ? 32.079 12.282 -50.498 1.00 96.75 174 LYS A CA 1
ATOM 1396 C C . LYS A 1 174 ? 33.271 11.763 -51.301 1.00 96.75 174 LYS A C 1
ATOM 1398 O O . LYS A 1 174 ? 33.552 12.285 -52.373 1.00 96.75 174 LYS A O 1
ATOM 1403 N N . ALA A 1 175 ? 33.985 10.769 -50.774 1.00 96.94 175 ALA A N 1
ATOM 1404 C CA . ALA A 1 175 ? 35.101 10.151 -51.484 1.00 96.94 175 ALA A CA 1
ATOM 1405 C C . ALA A 1 175 ? 34.622 9.399 -52.736 1.00 96.94 175 ALA A C 1
ATOM 1407 O O . ALA A 1 175 ? 35.257 9.495 -53.782 1.00 96.94 175 ALA A O 1
ATOM 1408 N N . LEU A 1 176 ? 33.483 8.703 -52.645 1.00 96.00 176 LEU A N 1
ATOM 1409 C CA . LEU A 1 176 ? 32.856 8.040 -53.788 1.00 96.00 176 LEU A CA 1
ATOM 1410 C C . LEU A 1 176 ? 32.444 9.049 -54.868 1.00 96.00 176 LEU A C 1
ATOM 1412 O O . LEU A 1 176 ? 32.726 8.832 -56.043 1.00 96.00 176 LEU A O 1
ATOM 1416 N N . ASP A 1 177 ? 31.835 10.168 -54.471 1.00 96.69 177 ASP A N 1
ATOM 1417 C CA . ASP A 1 177 ? 31.464 11.242 -55.398 1.00 96.69 177 ASP A CA 1
ATOM 1418 C C . ASP A 1 177 ? 32.698 11.839 -56.104 1.00 96.69 177 ASP A C 1
ATOM 1420 O O . ASP A 1 177 ? 32.644 12.113 -57.303 1.00 96.69 177 ASP A O 1
ATOM 1424 N N . ALA A 1 178 ? 33.821 11.998 -55.391 1.00 96.44 178 ALA A N 1
ATOM 1425 C CA . ALA A 1 178 ? 35.078 12.489 -55.962 1.00 96.44 178 ALA A CA 1
ATOM 1426 C C . ALA A 1 178 ? 35.691 11.507 -56.977 1.00 96.44 178 ALA A C 1
ATOM 1428 O O . ALA A 1 178 ? 36.064 11.923 -58.071 1.00 96.44 178 ALA A O 1
ATOM 1429 N N . LEU A 1 179 ? 35.737 10.209 -56.659 1.00 96.25 179 LEU A N 1
ATOM 1430 C CA . LEU A 1 179 ? 36.250 9.185 -57.578 1.00 96.25 179 LEU A CA 1
ATOM 1431 C C . LEU A 1 179 ? 35.396 9.064 -58.845 1.00 96.25 179 LEU A C 1
ATOM 1433 O O . LEU A 1 179 ? 35.941 8.971 -59.940 1.00 96.25 179 LEU A O 1
ATOM 1437 N N . ASN A 1 180 ? 34.068 9.129 -58.715 1.00 95.06 180 ASN A N 1
ATOM 1438 C CA . ASN A 1 180 ? 33.171 9.123 -59.873 1.00 95.06 180 ASN A CA 1
ATOM 1439 C C . ASN A 1 180 ? 33.382 10.357 -60.773 1.00 95.06 180 ASN A C 1
ATOM 1441 O O . ASN A 1 180 ? 33.204 10.274 -61.989 1.00 95.06 180 ASN A O 1
ATOM 1445 N N . ALA A 1 181 ? 33.746 11.508 -60.196 1.00 95.44 181 ALA A N 1
ATOM 1446 C CA . ALA A 1 181 ? 34.093 12.699 -60.966 1.00 95.44 181 ALA A CA 1
ATOM 1447 C C . ALA A 1 181 ? 35.432 12.529 -61.707 1.00 95.44 181 ALA A C 1
ATOM 1449 O O . ALA A 1 181 ? 35.494 12.823 -62.899 1.00 95.44 181 ALA A O 1
ATOM 1450 N N . GLU A 1 182 ? 36.464 11.996 -61.044 1.00 95.50 182 GLU A N 1
ATOM 1451 C CA . GLU A 1 182 ? 37.763 11.693 -61.669 1.00 95.50 182 GLU A CA 1
ATOM 1452 C C . GLU A 1 182 ? 37.633 10.661 -62.801 1.00 95.50 182 GLU A C 1
ATOM 1454 O O . GLU A 1 182 ? 38.208 10.838 -63.876 1.00 95.50 182 GLU A O 1
ATOM 1459 N N . GLU A 1 183 ? 36.842 9.602 -62.600 1.00 94.94 183 GLU A N 1
ATOM 1460 C CA . GLU A 1 183 ? 36.557 8.598 -63.632 1.00 94.94 183 GLU A CA 1
ATOM 1461 C C . GLU A 1 183 ? 35.891 9.236 -64.858 1.00 94.94 183 GLU A C 1
ATOM 1463 O O . GLU A 1 183 ? 36.289 8.975 -65.996 1.00 94.94 183 GLU A O 1
ATOM 1468 N N . LYS A 1 184 ? 34.925 10.133 -64.635 1.00 96.25 184 LYS A N 1
ATOM 1469 C CA . LYS A 1 184 ? 34.265 10.876 -65.710 1.00 96.25 184 LYS A CA 1
ATOM 1470 C C . LYS A 1 184 ? 35.247 11.769 -66.479 1.00 96.25 184 LYS A C 1
ATOM 1472 O O . LYS A 1 184 ? 35.207 11.782 -67.708 1.00 96.25 184 LYS A O 1
ATOM 1477 N N . GLU A 1 185 ? 36.130 12.487 -65.786 1.00 94.19 185 GLU A N 1
ATOM 1478 C CA . GLU A 1 185 ? 37.161 13.319 -66.426 1.00 94.19 185 GLU A CA 1
ATOM 1479 C C . GLU A 1 185 ? 38.133 12.479 -67.270 1.00 94.19 185 GLU A C 1
ATOM 1481 O O . GLU A 1 185 ? 38.494 12.870 -68.385 1.00 94.19 185 GLU A O 1
ATOM 1486 N N . LEU A 1 186 ? 38.531 11.300 -66.780 1.00 93.06 186 LEU A N 1
ATOM 1487 C CA . LEU A 1 186 ? 39.385 10.372 -67.523 1.00 93.06 186 LEU A CA 1
ATOM 1488 C C . LEU A 1 186 ? 38.701 9.844 -68.785 1.00 93.06 186 LEU A C 1
ATOM 1490 O O . LEU A 1 186 ? 39.336 9.799 -69.841 1.00 93.06 186 LEU A O 1
ATOM 1494 N N . GLU A 1 187 ? 37.424 9.482 -68.694 1.00 92.62 187 GLU A N 1
ATOM 1495 C CA . GLU A 1 187 ? 36.639 9.004 -69.832 1.00 92.62 187 GLU A CA 1
ATOM 1496 C C . GLU A 1 187 ? 36.469 10.106 -70.893 1.00 92.62 187 GLU A C 1
ATOM 1498 O O . GLU A 1 187 ? 36.648 9.868 -72.091 1.00 92.62 187 GLU A O 1
ATOM 1503 N N . GLU A 1 188 ? 36.204 11.347 -70.481 1.00 93.44 188 GLU A N 1
ATOM 1504 C CA . GLU A 1 188 ? 36.142 12.503 -71.386 1.00 93.44 188 GLU A CA 1
ATOM 1505 C C . GLU A 1 188 ? 37.499 12.781 -72.063 1.00 93.44 188 GLU A C 1
ATOM 1507 O O . GLU A 1 188 ? 37.560 13.035 -73.274 1.00 93.44 188 GLU A O 1
ATOM 1512 N N . ALA A 1 189 ? 38.602 12.675 -71.316 1.00 92.25 189 ALA A N 1
ATOM 1513 C CA . ALA A 1 189 ? 39.956 12.848 -71.841 1.00 92.25 189 ALA A CA 1
ATOM 1514 C C . ALA A 1 189 ? 40.372 11.719 -72.800 1.00 92.25 189 ALA A C 1
ATOM 1516 O O . ALA A 1 189 ? 41.039 11.974 -73.810 1.00 92.25 189 ALA A O 1
ATOM 1517 N N . TYR A 1 190 ? 39.993 10.474 -72.499 1.00 91.50 190 TYR A N 1
ATOM 1518 C CA . TYR A 1 190 ? 40.207 9.318 -73.369 1.00 91.50 190 TYR A CA 1
ATOM 1519 C C . TYR A 1 190 ? 39.456 9.491 -74.689 1.00 91.50 190 TYR A C 1
ATOM 1521 O O . TYR A 1 190 ? 40.064 9.419 -75.761 1.00 91.50 190 TYR A O 1
ATOM 1529 N N . ASN A 1 191 ? 38.164 9.814 -74.614 1.00 91.62 191 ASN A N 1
ATOM 1530 C CA . ASN A 1 191 ? 37.341 10.049 -75.793 1.00 91.62 191 ASN A CA 1
ATOM 1531 C C . ASN A 1 191 ? 37.878 11.219 -76.631 1.00 91.62 191 ASN A C 1
ATOM 1533 O O . ASN A 1 191 ? 37.989 11.086 -77.847 1.00 91.62 191 ASN A O 1
ATOM 1537 N N . SER A 1 192 ? 38.308 12.326 -76.012 1.00 92.06 192 SER A N 1
ATOM 1538 C CA . SER A 1 192 ? 38.947 13.440 -76.736 1.00 92.06 192 SER A CA 1
ATOM 1539 C C . SER A 1 192 ? 40.227 13.033 -77.469 1.00 92.06 192 SER A C 1
ATOM 1541 O O . SER A 1 192 ? 40.426 13.432 -78.616 1.00 92.06 192 SER A O 1
ATOM 1543 N N . ARG A 1 193 ? 41.101 12.231 -76.843 1.00 88.81 193 ARG A N 1
ATOM 1544 C CA . ARG A 1 193 ? 42.318 11.733 -77.508 1.00 88.81 193 ARG A CA 1
ATOM 1545 C C . ARG A 1 193 ? 41.993 10.821 -78.683 1.00 88.81 193 ARG A C 1
ATOM 1547 O O . ARG A 1 193 ? 42.552 11.009 -79.759 1.00 88.81 193 ARG A O 1
ATOM 1554 N N . ARG A 1 194 ? 41.037 9.908 -78.506 1.00 88.25 194 ARG A N 1
ATOM 1555 C CA . ARG A 1 194 ? 40.535 9.041 -79.578 1.00 88.25 194 ARG A CA 1
ATOM 1556 C C . ARG A 1 194 ? 40.038 9.847 -80.786 1.00 88.25 194 ARG A C 1
ATOM 1558 O O . ARG A 1 194 ? 40.373 9.509 -81.916 1.00 88.25 194 ARG A O 1
ATOM 1565 N N . TRP A 1 195 ? 39.313 10.945 -80.554 1.00 83.69 195 TRP A N 1
ATOM 1566 C CA . TRP A 1 195 ? 38.868 11.857 -81.617 1.00 83.69 195 TRP A CA 1
ATOM 1567 C C . TRP A 1 195 ? 40.021 12.525 -82.385 1.00 83.69 195 TRP A C 1
ATOM 1569 O O . TRP A 1 195 ? 39.892 12.749 -83.586 1.00 83.69 195 TRP A O 1
ATOM 1579 N N . LEU A 1 196 ? 41.134 12.853 -81.720 1.00 81.12 196 LEU A N 1
ATOM 1580 C CA . LEU A 1 196 ? 42.292 13.515 -82.340 1.00 81.12 196 LEU A CA 1
ATOM 1581 C C . LEU A 1 196 ? 43.201 12.551 -83.117 1.00 81.12 196 LEU A C 1
ATOM 1583 O O . LEU A 1 196 ? 43.797 12.954 -84.114 1.00 81.12 196 LEU A O 1
ATOM 1587 N N . GLU A 1 197 ? 43.318 11.297 -82.675 1.00 83.25 197 GLU A N 1
ATOM 1588 C CA . GLU A 1 197 ? 44.199 10.291 -83.289 1.00 83.25 197 GLU A CA 1
ATOM 1589 C C . GLU A 1 197 ? 43.579 9.584 -84.509 1.00 83.25 197 GLU A C 1
ATOM 1591 O O . GLU A 1 197 ? 44.294 8.907 -85.246 1.00 83.25 197 GLU A O 1
ATOM 1596 N N . GLY A 1 198 ? 42.284 9.781 -84.784 1.00 68.69 198 GLY A N 1
ATOM 1597 C CA . GLY A 1 198 ? 41.644 9.296 -86.012 1.00 68.69 198 GLY A CA 1
ATOM 1598 C C . GLY A 1 198 ? 41.550 7.768 -86.115 1.00 68.69 198 GLY A C 1
ATOM 1599 O O . GLY A 1 198 ? 41.734 7.226 -87.206 1.00 68.69 198 GLY A O 1
ATOM 1600 N N . ILE A 1 199 ? 41.274 7.090 -84.993 1.00 59.03 199 ILE A N 1
ATOM 1601 C CA . ILE A 1 199 ? 40.865 5.671 -84.928 1.00 59.03 199 ILE A CA 1
ATOM 1602 C C . ILE A 1 199 ? 39.366 5.592 -84.638 1.00 59.03 199 ILE A C 1
ATOM 1604 O O . ILE A 1 199 ? 38.654 4.916 -85.412 1.00 59.03 199 ILE A O 1
#

Radius of gyration: 49.74 Å; chains: 1; bounding box: 77×37×168 Å

Secondary structure (DSSP, 8-state):
---THHHHHHHTTSGGGGTTTSS-------------------------------------------TTS---HHHHHHHHHHHHHHHHHHHHHTSS--HHHHHHHHHHHHHHHHGGGTHHHHHHHHHHHHHHHHHHHHHHHHHHHHHHHHHHHHHHHHHHHHHHHHHHHHHHHHHHHHHHHHHHHHHHHHHHHHHHHT-

Sequence (199 aa):
MSCPAFLVSCLLKHPAYRVYQSLNCVTWTEDKANNTHLSGRLCRTTKSRDCLFESLSKASPEDNKSAFSQVSAEEEELMYLEFISAVTKDILSRGHISNRVIDHVMKRHIEMNLHKLDEDKKHHLLEVLHKEGLLAQKKSAEENNSRLKKKIRQLQEEHKEVIEIRGEVGAQSKALDALNAEEKELEEAYNSRRWLEGI

Foldseek 3Di:
DDDPVVVVVVVVPDPVCVVVPPPDPDDDDDDDDDDDDDDDDDDDDDDDDDDDDDDDDDDDDDDPDPPPPPPDPVNVVVVVVVLCVVLVVQQVVVVDDDPVSSVVSVVVSCVVCVVVPPDVVVVVVVVVVVVVVVVVVVVVVVVVVVVVVVVVVVVVVVVVVVVVVVVVVVVVVVVVVVVVVVVVVVVVVVVVVCVVVPD

pLDDT: mean 71.67, std 25.75, range [28.17, 98.31]